Protein AF-A0A9D2EL54-F1 (afdb_monomer)

Structure (mmCIF, N/CA/C/O backbone):
data_AF-A0A9D2EL54-F1
#
_entry.id   AF-A0A9D2EL54-F1
#
loop_
_atom_site.group_PDB
_atom_site.id
_atom_site.type_symbol
_atom_site.label_atom_id
_atom_site.label_alt_id
_atom_site.label_comp_id
_atom_site.label_asym_id
_atom_site.label_entity_id
_atom_site.label_seq_id
_atom_site.pdbx_PDB_ins_code
_atom_site.Cartn_x
_atom_site.Cartn_y
_atom_site.Cartn_z
_atom_site.occupancy
_atom_site.B_iso_or_equiv
_atom_site.auth_seq_id
_atom_site.auth_comp_id
_atom_site.auth_asym_id
_atom_site.auth_atom_id
_atom_site.pdbx_PDB_model_num
ATOM 1 N N . GLY A 1 1 ? 12.363 -6.272 -5.958 1.00 68.25 1 GLY A N 1
ATOM 2 C CA . GLY A 1 1 ? 11.245 -7.165 -5.610 1.00 68.25 1 GLY A CA 1
ATOM 3 C C . GLY A 1 1 ? 10.027 -6.649 -6.332 1.00 68.25 1 GLY A C 1
ATOM 4 O O . GLY A 1 1 ? 10.140 -5.620 -6.991 1.00 68.25 1 GLY A O 1
ATOM 5 N N . ILE A 1 2 ? 8.888 -7.321 -6.215 1.00 78.25 2 ILE A N 1
ATOM 6 C CA . ILE A 1 2 ? 7.620 -6.767 -6.700 1.00 78.25 2 ILE A CA 1
ATOM 7 C C . ILE A 1 2 ? 7.028 -5.918 -5.571 1.00 78.25 2 ILE A C 1
ATOM 9 O O . ILE A 1 2 ? 6.955 -6.355 -4.421 1.00 78.25 2 ILE A O 1
ATOM 13 N N . GLY A 1 3 ? 6.659 -4.684 -5.889 1.00 80.50 3 GLY A N 1
ATOM 14 C CA . GLY A 1 3 ? 6.072 -3.730 -4.955 1.00 80.50 3 GLY A CA 1
ATOM 15 C C . GLY A 1 3 ? 5.104 -2.811 -5.680 1.00 80.50 3 GLY A C 1
ATOM 16 O O . GLY A 1 3 ? 5.046 -2.811 -6.910 1.00 80.50 3 GLY A O 1
ATOM 17 N N . THR A 1 4 ? 4.348 -2.035 -4.914 1.00 87.62 4 THR A N 1
ATOM 18 C CA . THR A 1 4 ? 3.373 -1.091 -5.461 1.00 87.62 4 THR A CA 1
ATOM 19 C C . THR A 1 4 ? 3.863 0.337 -5.246 1.00 87.62 4 THR A C 1
ATOM 21 O O . THR A 1 4 ? 4.322 0.696 -4.159 1.00 87.62 4 THR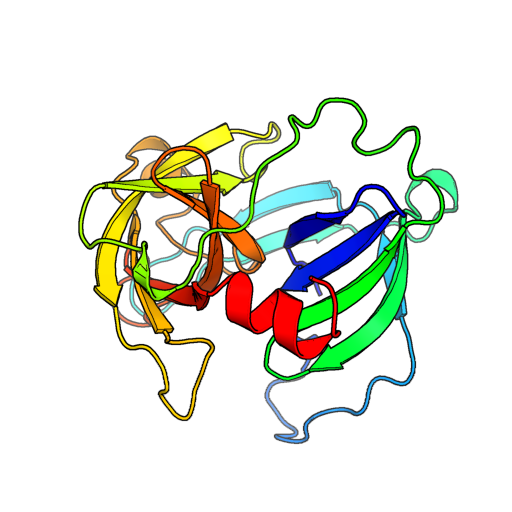 A O 1
ATOM 24 N N . VAL A 1 5 ? 3.766 1.159 -6.294 1.00 90.38 5 VAL A N 1
ATOM 25 C CA . VAL A 1 5 ? 3.948 2.611 -6.182 1.00 90.38 5 VAL A CA 1
ATOM 26 C C . VAL A 1 5 ? 2.737 3.181 -5.448 1.00 90.38 5 VAL A C 1
ATOM 28 O O . VAL A 1 5 ? 1.605 3.020 -5.902 1.00 90.38 5 VAL A O 1
ATOM 31 N N . THR A 1 6 ? 2.985 3.831 -4.314 1.00 93.06 6 THR A N 1
ATOM 32 C CA . THR A 1 6 ? 1.951 4.425 -3.465 1.00 93.06 6 THR A CA 1
ATOM 33 C C . THR A 1 6 ? 1.449 5.740 -4.059 1.00 93.06 6 THR A C 1
ATOM 35 O O . THR A 1 6 ? 0.250 5.966 -4.193 1.00 93.06 6 THR A O 1
ATOM 38 N N . TYR A 1 7 ? 2.361 6.644 -4.399 1.00 92.25 7 TYR A N 1
ATOM 39 C CA . TYR A 1 7 ? 2.005 7.934 -4.976 1.00 92.25 7 TYR A CA 1
ATOM 40 C C . TYR A 1 7 ? 3.107 8.445 -5.890 1.00 92.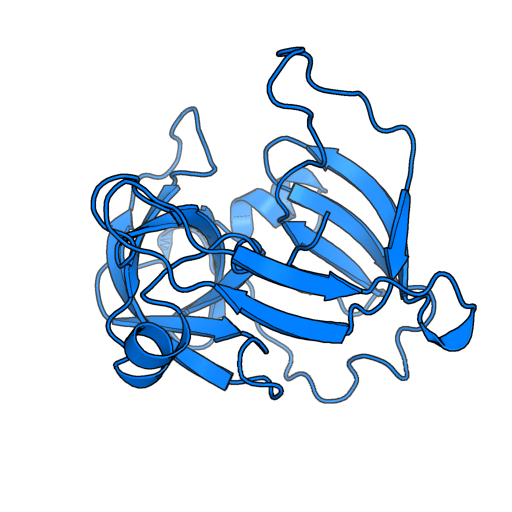25 7 TYR A C 1
ATOM 42 O O . TYR A 1 7 ? 4.260 8.019 -5.799 1.00 92.25 7 TYR A O 1
ATOM 50 N N . ILE A 1 8 ? 2.712 9.364 -6.764 1.00 89.81 8 ILE A N 1
ATOM 51 C CA . ILE A 1 8 ? 3.590 10.133 -7.636 1.00 89.81 8 ILE A CA 1
ATOM 52 C C . ILE A 1 8 ? 3.142 11.589 -7.519 1.00 89.81 8 ILE A C 1
ATOM 54 O O . ILE A 1 8 ? 1.942 11.868 -7.578 1.00 89.81 8 ILE A O 1
ATOM 58 N N . THR A 1 9 ? 4.085 12.494 -7.312 1.00 88.75 9 THR A N 1
ATOM 59 C CA . THR A 1 9 ? 3.874 13.943 -7.249 1.00 88.75 9 THR A CA 1
ATOM 60 C C . THR A 1 9 ? 3.938 14.559 -8.649 1.00 88.75 9 THR A C 1
ATOM 62 O O . THR A 1 9 ? 4.392 13.936 -9.610 1.00 88.75 9 THR A O 1
ATOM 65 N N . GLU A 1 10 ? 3.481 15.804 -8.793 1.00 84.56 10 GLU A N 1
ATOM 66 C CA . GLU A 1 10 ? 3.434 16.490 -10.095 1.00 84.56 10 GLU A CA 1
ATOM 67 C C . GLU A 1 10 ? 4.819 16.721 -10.721 1.00 84.56 10 GLU A C 1
ATOM 69 O O . GLU A 1 10 ? 4.935 16.799 -11.941 1.00 84.56 10 GLU A O 1
ATOM 74 N N . ASP A 1 11 ? 5.875 16.792 -9.907 1.00 85.38 11 ASP A N 1
ATOM 75 C CA . ASP A 1 11 ? 7.266 16.893 -10.363 1.00 85.38 11 ASP A CA 1
ATOM 76 C C . ASP A 1 11 ? 7.886 15.529 -10.731 1.00 85.38 11 ASP A C 1
ATOM 78 O O . ASP A 1 11 ? 9.035 15.465 -11.178 1.00 85.38 11 ASP A O 1
ATOM 82 N N . GLY A 1 12 ? 7.119 14.442 -10.586 1.00 86.69 12 GLY A N 1
ATOM 83 C CA . GLY A 1 12 ? 7.500 13.069 -10.900 1.00 86.69 12 GLY A CA 1
ATOM 84 C C . GLY A 1 12 ? 8.272 12.344 -9.805 1.00 86.69 12 GLY A C 1
ATOM 85 O O . GLY A 1 12 ? 8.747 11.231 -10.060 1.00 86.69 12 GLY A O 1
ATOM 86 N N . SER A 1 13 ? 8.400 12.926 -8.613 1.00 90.19 13 SER A N 1
ATOM 87 C CA . SER A 1 13 ? 8.865 12.185 -7.440 1.00 90.19 13 SER A CA 1
ATOM 88 C C . SER A 1 13 ? 7.839 11.108 -7.074 1.00 90.19 13 SER A C 1
ATOM 90 O O . SER A 1 13 ? 6.640 11.249 -7.312 1.00 90.19 13 SER A O 1
ATOM 92 N N . PHE A 1 14 ? 8.296 9.965 -6.576 1.00 91.25 14 PHE A N 1
ATOM 93 C CA . PHE A 1 14 ? 7.407 8.871 -6.198 1.00 91.25 14 PHE A CA 1
ATOM 94 C C . PHE A 1 14 ? 7.810 8.265 -4.867 1.00 91.25 14 PHE A C 1
ATOM 96 O O . PHE A 1 14 ? 8.991 8.241 -4.512 1.00 91.25 14 PHE A O 1
ATOM 103 N N . ALA A 1 15 ? 6.823 7.671 -4.202 1.00 92.06 15 ALA A N 1
ATOM 104 C CA . ALA A 1 15 ? 7.046 6.765 -3.092 1.00 92.06 15 ALA A CA 1
ATOM 105 C C . ALA A 1 15 ? 6.407 5.408 -3.369 1.00 92.06 15 ALA A C 1
ATOM 107 O O . ALA A 1 15 ? 5.316 5.305 -3.934 1.00 92.06 15 ALA A O 1
ATOM 108 N N . ALA A 1 16 ? 7.086 4.355 -2.945 1.00 90.50 16 ALA A N 1
ATOM 109 C CA . ALA A 1 16 ? 6.649 2.982 -3.087 1.00 90.50 16 ALA A CA 1
ATOM 110 C C . ALA A 1 16 ? 6.985 2.190 -1.828 1.00 90.50 16 ALA A C 1
ATOM 112 O O . ALA A 1 16 ? 7.921 2.506 -1.090 1.00 90.50 16 ALA A O 1
ATOM 113 N N . LEU A 1 17 ? 6.250 1.106 -1.621 1.00 86.94 17 LEU A N 1
ATOM 114 C CA . LEU A 1 17 ? 6.645 0.065 -0.685 1.00 86.94 17 LEU A CA 1
ATOM 115 C C . LEU A 1 17 ? 6.715 -1.253 -1.435 1.00 86.94 17 LEU A C 1
ATOM 117 O O . LEU A 1 17 ? 5.888 -1.578 -2.285 1.00 86.94 17 LEU A O 1
ATOM 121 N N . GLY A 1 18 ? 7.718 -2.035 -1.087 1.00 72.75 18 GLY A N 1
ATOM 122 C CA . GLY A 1 18 ? 7.877 -3.390 -1.565 1.00 72.75 18 GLY A CA 1
ATOM 123 C C . GLY A 1 18 ? 8.545 -4.205 -0.481 1.00 72.75 18 GLY A C 1
ATOM 124 O O . GLY A 1 18 ? 9.202 -3.661 0.408 1.00 72.75 18 GLY A O 1
ATOM 125 N N . HIS A 1 19 ? 8.391 -5.518 -0.563 1.00 65.12 19 HIS A N 1
ATOM 126 C CA . HIS A 1 19 ? 9.265 -6.381 0.210 1.00 65.12 19 HIS A CA 1
ATOM 127 C C . HIS A 1 19 ? 10.666 -6.305 -0.405 1.00 65.12 19 HIS A C 1
ATOM 129 O O . HIS A 1 19 ? 10.832 -6.371 -1.631 1.00 65.12 19 HIS A O 1
ATOM 135 N N . GLY A 1 20 ? 11.672 -6.115 0.450 1.00 55.12 20 GLY A N 1
ATOM 136 C CA . GLY A 1 20 ? 13.064 -6.203 0.030 1.00 55.12 20 GLY A CA 1
ATOM 137 C C . GLY A 1 20 ? 13.317 -7.558 -0.628 1.00 55.12 20 GLY A C 1
ATOM 138 O O . GLY A 1 20 ? 12.764 -8.571 -0.199 1.00 55.12 20 GLY A O 1
ATOM 139 N N . ILE A 1 21 ? 14.153 -7.587 -1.669 1.00 47.00 21 ILE A N 1
ATOM 140 C CA . ILE A 1 21 ? 14.765 -8.848 -2.106 1.00 47.00 21 ILE A CA 1
ATOM 141 C C . ILE A 1 21 ? 15.828 -9.151 -1.055 1.00 47.00 21 ILE A C 1
ATOM 143 O O . ILE A 1 21 ? 16.999 -8.835 -1.235 1.00 47.00 21 ILE A O 1
ATOM 147 N N . SER A 1 22 ? 15.393 -9.651 0.092 1.00 41.22 22 SER A N 1
ATOM 148 C CA . SER A 1 22 ? 16.282 -10.036 1.172 1.00 41.22 22 SER A CA 1
ATOM 149 C C . SER A 1 22 ? 15.994 -11.486 1.479 1.00 41.22 22 SER A C 1
ATOM 151 O O . SER A 1 22 ? 15.042 -11.825 2.179 1.00 41.22 22 SER A O 1
ATOM 153 N N . ASP A 1 23 ? 16.836 -12.301 0.854 1.00 38.31 23 ASP A N 1
ATOM 154 C CA . ASP A 1 23 ? 17.293 -13.601 1.311 1.00 38.31 23 ASP A CA 1
ATOM 155 C C . ASP A 1 23 ? 17.091 -13.754 2.825 1.00 38.31 23 ASP A C 1
ATOM 157 O O . ASP A 1 23 ? 17.603 -12.957 3.621 1.00 38.31 23 ASP A O 1
ATOM 161 N N . CYS A 1 24 ? 16.292 -14.742 3.217 1.00 32.41 24 CYS A N 1
ATOM 162 C CA . CYS A 1 24 ? 15.877 -14.991 4.594 1.00 32.41 24 CYS A CA 1
ATOM 163 C C . CYS A 1 24 ? 17.040 -15.328 5.555 1.00 32.41 24 CYS A C 1
ATOM 165 O O . CYS A 1 24 ? 16.782 -15.602 6.724 1.00 32.41 24 CYS A O 1
ATOM 167 N N . ASP A 1 25 ? 18.298 -15.253 5.112 1.00 36.16 25 ASP A N 1
ATOM 168 C CA . ASP A 1 25 ? 19.457 -15.766 5.840 1.00 36.16 25 ASP A CA 1
ATOM 169 C C . ASP A 1 25 ? 20.356 -14.705 6.499 1.00 36.16 25 ASP A C 1
ATOM 171 O O . ASP A 1 25 ? 21.096 -15.042 7.424 1.00 36.16 25 ASP A O 1
ATOM 175 N N . LEU A 1 26 ? 20.326 -13.427 6.089 1.00 36.81 26 LEU A N 1
ATOM 176 C CA . LEU A 1 26 ? 21.412 -12.504 6.479 1.00 36.81 26 LEU A CA 1
ATOM 177 C C . LEU A 1 26 ? 21.078 -11.457 7.545 1.00 36.81 26 LEU A C 1
ATOM 179 O O . LEU A 1 26 ? 22.003 -10.973 8.187 1.00 36.81 26 LEU A O 1
ATOM 183 N N . GLY A 1 27 ? 19.814 -11.099 7.794 1.00 37.53 27 GLY A N 1
ATOM 184 C CA . GLY A 1 27 ? 19.455 -10.161 8.879 1.00 37.53 27 GLY A CA 1
ATOM 185 C C . GLY A 1 27 ? 20.116 -8.769 8.811 1.00 37.53 27 GLY A C 1
ATOM 186 O O . GLY A 1 27 ? 20.024 -8.001 9.769 1.00 37.53 27 GLY A O 1
ATOM 187 N N . VAL A 1 28 ? 20.777 -8.433 7.698 1.00 41.22 28 VAL A N 1
ATOM 188 C CA . VAL A 1 28 ? 21.433 -7.144 7.458 1.00 41.22 28 VAL A CA 1
ATOM 189 C C . VAL A 1 28 ? 20.518 -6.287 6.590 1.00 41.22 28 VAL A C 1
ATOM 191 O O . VAL A 1 28 ? 20.087 -6.704 5.514 1.00 41.22 28 VAL A O 1
ATOM 194 N N . GLN A 1 29 ? 20.235 -5.070 7.055 1.00 47.03 29 GLN A N 1
ATOM 195 C CA . GLN A 1 29 ? 19.641 -4.019 6.237 1.00 47.03 29 GLN A CA 1
ATOM 196 C C . GLN A 1 29 ? 20.651 -3.681 5.134 1.00 47.03 29 GLN A C 1
ATOM 198 O O . GLN A 1 29 ? 21.691 -3.088 5.404 1.00 47.03 29 GLN A O 1
ATOM 203 N N . MET A 1 30 ? 20.406 -4.159 3.913 1.00 48.41 30 MET A N 1
ATOM 204 C CA . MET A 1 30 ? 21.290 -3.868 2.789 1.00 48.41 30 MET A CA 1
ATOM 205 C C . MET A 1 30 ? 21.165 -2.386 2.434 1.00 48.41 30 MET A C 1
ATOM 207 O O . MET A 1 30 ? 20.088 -1.935 2.040 1.00 48.41 30 MET A O 1
ATOM 211 N N . ASP A 1 31 ? 22.266 -1.645 2.557 1.00 51.91 31 ASP A N 1
ATOM 212 C CA . ASP A 1 31 ? 22.379 -0.287 2.028 1.00 51.91 31 ASP A CA 1
ATOM 213 C C . ASP A 1 31 ? 22.375 -0.363 0.497 1.00 51.91 31 ASP A C 1
ATOM 215 O O . ASP A 1 31 ? 23.389 -0.615 -0.156 1.00 51.91 31 ASP A O 1
ATOM 219 N N . ILE A 1 32 ? 21.189 -0.209 -0.090 1.00 58.28 32 ILE A N 1
ATOM 220 C CA . ILE A 1 32 ? 21.012 -0.152 -1.539 1.00 58.28 32 ILE A CA 1
ATOM 221 C C . ILE A 1 32 ? 21.440 1.246 -1.997 1.00 58.28 32 ILE A C 1
ATOM 223 O O . ILE A 1 32 ? 20.759 2.229 -1.719 1.00 58.28 32 ILE A O 1
ATOM 227 N N . SER A 1 33 ? 22.564 1.336 -2.712 1.00 60.22 33 SER A N 1
ATOM 228 C CA . SER A 1 33 ? 23.129 2.598 -3.223 1.00 60.22 33 SER A CA 1
ATOM 229 C C . SER A 1 33 ? 22.392 3.174 -4.440 1.00 60.22 33 SER A C 1
ATOM 231 O O . SER A 1 33 ? 22.716 4.270 -4.897 1.00 60.22 33 SER A O 1
ATOM 233 N N . GLY A 1 34 ? 21.411 2.444 -4.973 1.00 69.88 34 GL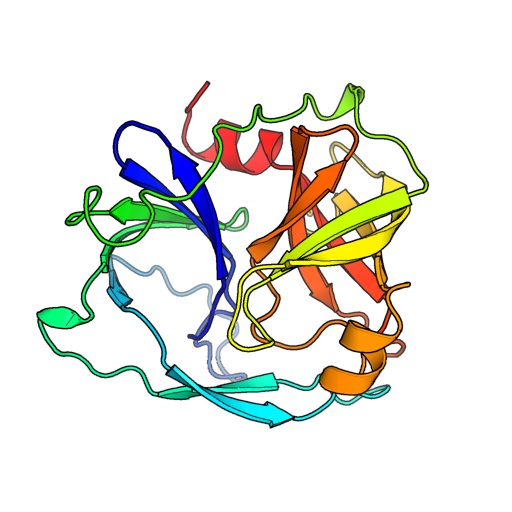Y A N 1
ATOM 234 C CA . GLY A 1 34 ? 20.576 2.857 -6.092 1.00 69.88 34 GLY A CA 1
ATOM 235 C C . GLY A 1 34 ? 19.768 1.693 -6.657 1.00 69.88 34 GLY A C 1
ATOM 236 O O . GLY A 1 34 ? 19.973 0.530 -6.312 1.00 69.88 34 GLY A O 1
ATOM 237 N N . GLY A 1 35 ? 18.835 2.004 -7.543 1.00 82.31 35 GLY A N 1
ATOM 238 C CA . GLY A 1 35 ? 18.035 1.006 -8.235 1.00 82.31 35 GLY A CA 1
ATOM 239 C C . GLY A 1 35 ? 17.164 1.653 -9.294 1.00 82.31 35 GLY A C 1
ATOM 240 O O . GLY A 1 35 ? 17.067 2.875 -9.370 1.00 82.31 35 GLY A O 1
ATOM 241 N N . SER A 1 36 ? 16.507 0.832 -10.097 1.00 87.25 36 SER A N 1
ATOM 242 C CA . SER A 1 36 ? 15.600 1.305 -11.136 1.00 87.25 36 SER A CA 1
ATOM 243 C C . SER A 1 36 ? 14.252 0.621 -10.986 1.00 87.25 36 SER A C 1
ATOM 245 O O . SER A 1 36 ? 14.168 -0.534 -10.563 1.00 87.25 36 SER A O 1
ATOM 247 N N . VAL A 1 37 ? 13.197 1.350 -11.324 1.00 87.69 37 VAL A N 1
ATOM 248 C CA . VAL A 1 37 ? 11.825 0.855 -11.313 1.00 87.69 37 VAL A CA 1
ATOM 249 C C . VAL A 1 37 ? 11.440 0.490 -12.735 1.00 87.69 37 VAL A C 1
ATOM 251 O O . VAL A 1 37 ? 11.648 1.270 -13.664 1.00 87.69 37 VAL A O 1
ATOM 254 N N . TYR A 1 38 ? 10.862 -0.696 -12.887 1.00 88.00 38 TYR A N 1
ATOM 255 C CA . TYR A 1 38 ? 10.350 -1.204 -14.150 1.00 88.00 38 TYR A CA 1
ATOM 256 C C . TYR A 1 38 ? 8.895 -1.626 -13.976 1.00 88.00 38 TYR A C 1
ATOM 258 O O . TYR A 1 38 ? 8.500 -2.114 -12.913 1.00 88.00 38 TYR A O 1
ATOM 266 N N . GLN A 1 39 ? 8.105 -1.470 -15.032 1.00 86.56 39 GLN A N 1
ATOM 267 C CA . GLN A 1 39 ? 6.772 -2.042 -15.097 1.00 86.56 39 GLN A CA 1
ATOM 268 C C . GLN A 1 39 ? 6.872 -3.570 -15.014 1.00 86.56 39 GLN A C 1
ATOM 270 O O . GLN A 1 39 ? 7.652 -4.201 -15.727 1.00 86.56 39 GLN A O 1
ATOM 275 N N . THR A 1 40 ? 6.079 -4.156 -14.122 1.00 83.50 40 THR A N 1
ATOM 276 C CA . THR A 1 40 ? 6.010 -5.606 -13.913 1.00 83.50 40 THR A CA 1
ATOM 277 C C . THR A 1 40 ? 4.736 -6.146 -14.544 1.00 83.50 40 THR A C 1
ATOM 279 O O . THR A 1 40 ? 3.672 -5.554 -14.362 1.00 83.50 40 THR A O 1
ATOM 282 N N . ASP A 1 41 ? 4.833 -7.289 -15.222 1.00 84.44 41 ASP A N 1
ATOM 283 C CA . ASP A 1 41 ? 3.655 -8.030 -15.671 1.00 84.44 41 ASP A CA 1
ATOM 284 C C . ASP A 1 41 ? 3.307 -9.103 -14.643 1.00 84.44 41 ASP A C 1
ATOM 286 O O . ASP A 1 41 ? 4.141 -9.937 -14.281 1.00 84.44 41 ASP A O 1
ATOM 290 N N . ILE A 1 42 ? 2.066 -9.078 -14.160 1.00 85.81 42 ILE A N 1
ATOM 291 C CA . ILE A 1 42 ? 1.557 -10.084 -13.228 1.00 85.81 42 ILE A CA 1
ATOM 292 C C . ILE A 1 42 ? 1.208 -11.336 -14.031 1.00 85.81 42 ILE A C 1
ATOM 294 O O . ILE A 1 42 ? 0.333 -11.303 -14.894 1.00 85.81 42 ILE A O 1
ATOM 298 N N . THR A 1 43 ? 1.879 -12.448 -13.739 1.00 86.19 43 THR A N 1
ATOM 299 C CA . THR A 1 43 ? 1.648 -13.730 -14.416 1.00 86.19 43 THR A CA 1
ATOM 300 C C . THR A 1 43 ? 0.657 -14.599 -13.655 1.00 86.19 43 THR A C 1
ATOM 302 O O . THR A 1 43 ? -0.161 -15.284 -14.266 1.00 86.19 43 THR A O 1
ATOM 305 N N . SER A 1 44 ? 0.706 -14.582 -12.321 1.00 88.94 44 SER A N 1
ATOM 306 C CA . SER A 1 44 ? -0.232 -15.324 -11.478 1.00 88.94 44 SER A CA 1
ATOM 307 C C . SER A 1 44 ? -0.284 -14.783 -10.050 1.00 88.94 44 SER A C 1
ATOM 309 O O . SER A 1 44 ? 0.556 -13.992 -9.623 1.00 88.94 44 SER A O 1
ATOM 311 N N . ILE A 1 45 ? -1.307 -15.208 -9.310 1.00 91.50 45 ILE A N 1
ATOM 312 C CA . ILE A 1 45 ? -1.513 -14.854 -7.907 1.00 91.50 45 ILE A CA 1
ATOM 313 C C . ILE A 1 45 ? -1.644 -16.143 -7.104 1.00 91.50 45 ILE A C 1
ATOM 315 O O . ILE A 1 45 ? -2.551 -16.945 -7.344 1.00 91.50 45 ILE A O 1
ATOM 319 N N . THR A 1 46 ? -0.780 -16.304 -6.109 1.00 92.88 46 THR A N 1
ATOM 320 C CA . THR A 1 46 ? -0.931 -17.322 -5.071 1.00 92.88 46 THR A CA 1
ATOM 321 C C . THR A 1 46 ? -1.743 -16.726 -3.932 1.00 92.88 46 THR A C 1
ATOM 323 O O . THR A 1 46 ? -1.353 -15.722 -3.334 1.00 92.88 46 THR A O 1
ATOM 326 N N . LYS A 1 47 ? -2.891 -17.332 -3.615 1.00 93.44 47 LYS A N 1
ATOM 327 C CA . LYS A 1 47 ? -3.770 -16.827 -2.552 1.00 93.44 47 LYS A CA 1
ATOM 328 C C . LYS A 1 47 ? -3.141 -17.006 -1.174 1.00 93.44 47 LYS A C 1
ATOM 330 O O . LYS A 1 47 ? -2.640 -18.082 -0.857 1.00 93.44 47 LYS A O 1
ATOM 335 N N . GLY A 1 48 ? -3.256 -15.977 -0.343 1.00 90.19 48 GLY A N 1
ATOM 336 C CA . GLY A 1 48 ? -2.893 -16.033 1.063 1.00 90.19 48 GLY A CA 1
ATOM 337 C C . GLY A 1 48 ? -3.899 -16.823 1.887 1.00 90.19 48 GLY A C 1
ATOM 338 O O . GLY A 1 48 ? -5.105 -16.810 1.636 1.00 90.19 48 GLY A O 1
ATOM 339 N N . LYS A 1 49 ? -3.387 -17.512 2.900 1.00 91.19 49 LYS A N 1
ATOM 340 C CA . LYS A 1 49 ? -4.167 -18.216 3.921 1.00 91.19 49 LYS A CA 1
ATOM 341 C C . LYS A 1 49 ? -3.456 -18.069 5.264 1.00 91.19 49 LYS A C 1
ATOM 343 O O . LYS A 1 49 ? -2.309 -17.634 5.332 1.00 91.19 49 LYS A O 1
ATOM 348 N N . ALA A 1 50 ? -4.133 -18.432 6.348 1.00 88.88 50 ALA A N 1
ATOM 349 C CA . ALA A 1 50 ? -3.507 -18.411 7.665 1.00 88.88 50 ALA A CA 1
ATOM 350 C C . ALA A 1 50 ? -2.193 -19.217 7.651 1.00 88.88 50 ALA A C 1
ATOM 352 O O . ALA A 1 50 ? -2.169 -20.364 7.198 1.00 88.88 50 ALA A O 1
ATOM 353 N N . LYS A 1 51 ? -1.131 -18.603 8.178 1.00 87.88 51 LYS A N 1
ATOM 354 C CA . LYS A 1 51 ? 0.254 -19.093 8.270 1.00 87.88 51 LYS A CA 1
ATOM 355 C C . LYS A 1 51 ? 1.029 -19.193 6.956 1.00 87.88 51 LYS A C 1
ATOM 357 O O . LYS A 1 51 ? 2.173 -19.631 6.984 1.00 87.88 51 LYS A O 1
ATOM 362 N N . ASP A 1 52 ? 0.437 -18.796 5.836 1.00 87.94 52 ASP A N 1
ATOM 363 C CA . ASP A 1 52 ? 1.058 -18.883 4.514 1.00 87.94 52 ASP A CA 1
ATOM 364 C C . ASP A 1 52 ? 0.704 -17.614 3.717 1.00 87.94 52 ASP A C 1
ATOM 366 O O . ASP A 1 52 ? -0.390 -1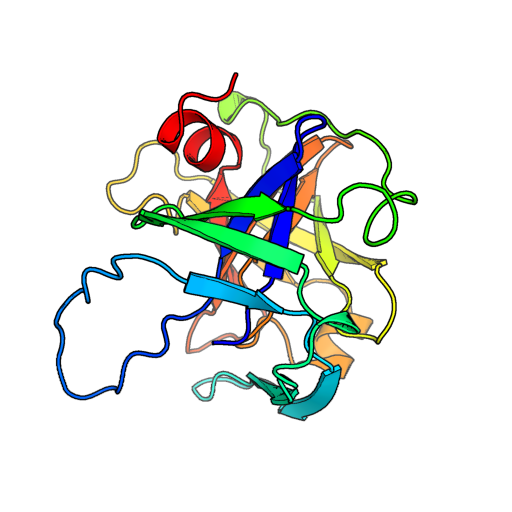7.520 3.136 1.00 87.94 52 ASP A O 1
ATOM 370 N N . PRO A 1 53 ? 1.567 -16.582 3.779 1.00 81.00 53 PRO A N 1
ATOM 371 C CA . PRO A 1 53 ? 1.331 -15.334 3.079 1.00 81.00 53 PRO A CA 1
ATOM 372 C C . PRO A 1 53 ? 1.432 -15.595 1.577 1.00 81.00 53 PRO A C 1
ATOM 374 O O . PRO A 1 53 ? 2.494 -15.933 1.064 1.00 81.00 53 PRO A O 1
ATOM 377 N N . GLY A 1 54 ? 0.316 -15.414 0.876 1.00 89.44 54 GLY A N 1
ATOM 378 C CA . GLY A 1 54 ? 0.278 -15.512 -0.579 1.00 89.44 54 GLY A CA 1
ATOM 379 C C . GLY A 1 54 ? 1.160 -14.454 -1.237 1.00 89.44 54 GLY A C 1
ATOM 380 O O . GLY A 1 54 ? 1.687 -13.554 -0.574 1.00 89.44 54 GLY A O 1
ATOM 381 N N . GLU A 1 55 ? 1.277 -14.520 -2.556 1.00 90.44 55 GLU A N 1
ATOM 382 C CA . GLU A 1 55 ? 2.192 -13.672 -3.312 1.00 90.44 55 GLU A CA 1
ATOM 383 C C . GLU A 1 55 ? 1.701 -13.381 -4.728 1.00 90.44 55 GLU A C 1
ATOM 385 O O . GLU A 1 55 ? 0.982 -14.168 -5.352 1.00 90.44 55 GLU A O 1
ATOM 390 N N . VAL A 1 56 ? 2.114 -12.222 -5.229 1.00 88.88 56 VAL A N 1
ATOM 391 C CA . VAL A 1 56 ? 2.049 -11.873 -6.643 1.00 88.88 56 VAL A CA 1
ATOM 392 C C . VAL A 1 56 ? 3.278 -12.441 -7.333 1.00 88.88 56 VAL A C 1
ATOM 394 O O . VAL A 1 56 ? 4.405 -12.099 -6.981 1.00 88.88 56 VAL A O 1
ATOM 397 N N . ILE A 1 57 ? 3.052 -13.264 -8.351 1.00 87.12 57 ILE A N 1
ATOM 398 C CA . ILE A 1 57 ? 4.101 -13.785 -9.218 1.00 87.12 57 ILE A CA 1
ATOM 399 C C . ILE A 1 57 ? 4.057 -12.975 -10.508 1.00 87.12 57 ILE A C 1
ATOM 401 O O . ILE A 1 57 ? 3.006 -12.818 -11.134 1.00 87.12 57 ILE A O 1
ATOM 405 N N . GLY A 1 58 ? 5.205 -12.444 -10.903 1.00 85.25 58 GLY A N 1
ATOM 406 C CA . GLY A 1 58 ? 5.321 -11.611 -12.087 1.00 85.25 58 GLY A CA 1
ATOM 407 C C . GLY A 1 58 ? 6.720 -11.638 -12.672 1.00 85.25 58 GLY A C 1
ATOM 408 O O . GLY A 1 58 ? 7.661 -12.138 -12.053 1.00 85.25 58 GLY A O 1
ATOM 409 N N . THR A 1 59 ? 6.842 -11.101 -13.878 1.00 83.62 59 THR A N 1
ATOM 410 C CA . THR A 1 59 ? 8.115 -10.964 -14.587 1.00 83.62 59 THR A CA 1
ATOM 411 C C . THR A 1 59 ? 8.482 -9.496 -14.731 1.00 83.62 59 THR A C 1
ATOM 413 O O . THR A 1 59 ? 7.635 -8.639 -14.994 1.00 83.62 59 THR A O 1
ATOM 416 N N . ILE A 1 60 ? 9.770 -9.214 -14.546 1.00 83.19 60 ILE A N 1
ATOM 417 C CA . ILE A 1 60 ? 10.358 -7.897 -14.757 1.00 83.19 60 ILE A CA 1
ATOM 418 C C . ILE A 1 60 ? 11.244 -8.014 -15.991 1.00 83.19 60 ILE A C 1
ATOM 420 O O . ILE A 1 60 ? 12.305 -8.635 -15.926 1.00 83.19 60 ILE A O 1
ATOM 424 N N . ASP A 1 61 ? 10.808 -7.435 -17.108 1.00 83.56 61 ASP A N 1
ATOM 425 C CA . ASP A 1 61 ? 11.638 -7.392 -18.310 1.00 83.56 61 ASP A CA 1
ATOM 426 C C . ASP A 1 61 ? 12.460 -6.105 -18.302 1.00 83.56 61 ASP A C 1
ATOM 428 O O . ASP A 1 61 ? 11.916 -4.999 -18.335 1.00 83.56 61 ASP A O 1
ATOM 432 N N . TYR A 1 62 ? 13.782 -6.256 -18.264 1.00 85.12 62 TYR A N 1
ATOM 433 C CA .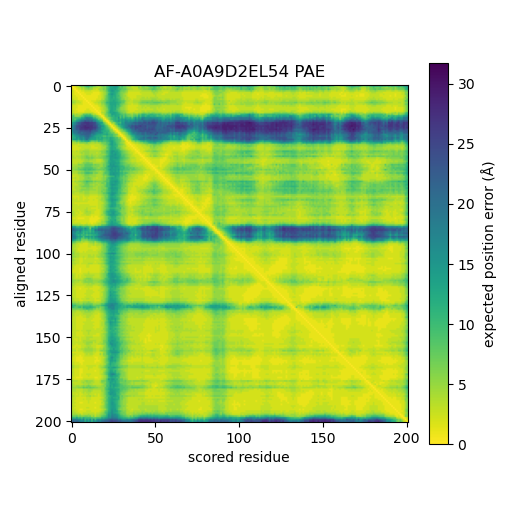 TYR A 1 62 ? 14.743 -5.152 -18.248 1.00 85.12 62 TYR A CA 1
ATOM 434 C C . TYR A 1 62 ? 14.944 -4.572 -19.652 1.00 85.12 62 TYR A C 1
ATOM 436 O O . TYR A 1 62 ? 16.032 -4.639 -20.225 1.00 85.12 62 TYR A O 1
ATOM 444 N N . VAL A 1 63 ? 13.864 -4.040 -20.221 1.00 85.88 63 V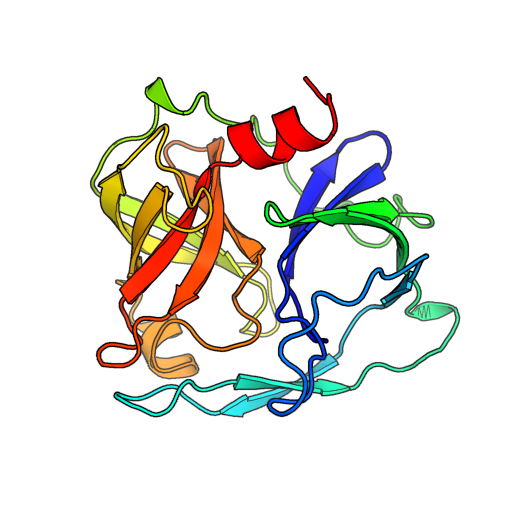AL A N 1
ATOM 445 C CA . VAL A 1 63 ? 13.843 -3.402 -21.541 1.00 85.88 63 VAL A CA 1
ATOM 446 C C . VAL A 1 63 ? 13.534 -1.906 -21.405 1.00 85.88 63 VAL A C 1
ATOM 448 O O . VAL A 1 63 ? 12.790 -1.529 -20.491 1.00 85.88 63 VAL A O 1
ATOM 451 N N . PRO A 1 64 ? 14.087 -1.036 -22.274 1.00 84.94 64 PRO A N 1
ATOM 452 C CA . PRO A 1 64 ? 13.899 0.415 -22.178 1.00 84.94 64 PRO A CA 1
ATOM 453 C C . PRO A 1 64 ? 12.432 0.857 -22.148 1.00 84.94 64 PRO A C 1
ATOM 455 O O . PRO A 1 64 ? 12.096 1.831 -21.486 1.00 84.94 64 PRO A O 1
ATOM 458 N N . GLU A 1 65 ? 11.544 0.124 -22.818 1.00 84.75 65 GLU A N 1
ATOM 459 C CA . GLU A 1 65 ? 10.117 0.437 -22.914 1.00 84.75 65 GLU A CA 1
ATOM 460 C C . GLU A 1 65 ? 9.369 0.228 -21.592 1.00 84.75 65 GLU A C 1
ATOM 462 O O . GLU A 1 65 ? 8.332 0.848 -21.369 1.00 84.75 65 GLU A O 1
ATOM 467 N N . LYS A 1 66 ? 9.883 -0.638 -20.708 1.00 85.88 66 LYS A N 1
ATOM 468 C CA . LYS A 1 66 ? 9.299 -0.904 -19.384 1.00 85.88 66 LYS A CA 1
ATOM 469 C C . LYS A 1 66 ? 9.970 -0.123 -18.265 1.00 85.88 66 LYS A C 1
ATOM 471 O O . LYS A 1 66 ? 9.542 -0.224 -17.117 1.00 85.88 66 LYS A O 1
ATOM 476 N N . TYR A 1 67 ? 11.022 0.627 -18.563 1.00 88.00 67 TYR A N 1
ATOM 477 C CA . TYR A 1 67 ? 11.724 1.425 -17.574 1.00 88.00 67 TYR A CA 1
ATOM 478 C C . TYR A 1 67 ? 10.889 2.651 -17.167 1.00 88.00 67 TYR A C 1
ATOM 480 O O . TYR A 1 67 ? 10.409 3.409 -18.012 1.00 88.00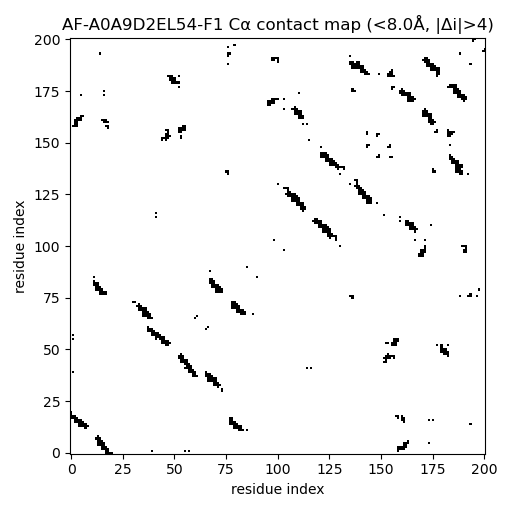 67 TYR A O 1
ATOM 488 N N . LEU A 1 68 ? 10.714 2.837 -15.857 1.00 87.69 68 LEU A N 1
ATOM 489 C CA . LEU A 1 68 ? 9.862 3.884 -15.286 1.00 87.69 68 LEU A CA 1
ATOM 490 C C . LEU A 1 68 ? 10.667 5.005 -14.621 1.00 87.69 68 LEU A C 1
ATOM 492 O O . LEU A 1 68 ? 10.270 6.169 -14.691 1.00 87.69 68 LEU A O 1
ATOM 496 N N . GLY A 1 69 ? 11.799 4.680 -13.996 1.00 90.00 69 GLY A N 1
ATOM 497 C CA . GLY A 1 69 ? 12.627 5.674 -13.320 1.00 90.00 69 GLY A CA 1
ATOM 498 C C . GLY A 1 69 ? 13.649 5.081 -12.360 1.00 90.00 69 GLY A C 1
ATOM 499 O O . GLY A 1 69 ? 13.923 3.879 -12.370 1.00 90.00 69 GLY A O 1
ATOM 500 N N . ASN A 1 70 ? 14.191 5.941 -11.499 1.00 90.19 70 ASN A N 1
ATOM 501 C CA . ASN A 1 70 ? 15.290 5.609 -10.596 1.00 90.19 70 ASN A CA 1
ATOM 502 C C . ASN A 1 70 ? 14.887 5.733 -9.129 1.00 90.19 70 ASN A C 1
ATOM 504 O O . ASN A 1 70 ? 14.281 6.720 -8.717 1.00 90.19 70 ASN A O 1
ATOM 508 N N . ILE A 1 71 ? 15.306 4.752 -8.337 1.00 89.06 71 ILE A N 1
ATOM 509 C CA . ILE A 1 71 ? 15.270 4.759 -6.877 1.00 89.06 71 ILE A CA 1
ATOM 510 C C . ILE A 1 71 ? 16.455 5.584 -6.374 1.00 89.06 71 ILE A C 1
ATOM 512 O O . ILE A 1 71 ? 17.594 5.353 -6.783 1.00 89.06 71 ILE A O 1
ATOM 516 N N . ARG A 1 72 ? 16.186 6.524 -5.467 1.00 87.00 72 ARG A N 1
ATOM 517 C CA . ARG A 1 72 ? 17.194 7.402 -4.857 1.00 87.00 72 ARG A CA 1
ATOM 518 C C . ARG A 1 72 ? 17.380 7.145 -3.369 1.00 87.00 72 ARG A C 1
ATOM 520 O O . ARG A 1 72 ? 18.495 7.262 -2.876 1.00 87.00 72 ARG A O 1
ATOM 527 N N . ILE A 1 73 ? 16.298 6.827 -2.665 1.00 84.88 73 ILE A N 1
ATOM 528 C CA . ILE A 1 73 ? 16.283 6.698 -1.208 1.00 84.88 73 ILE A CA 1
ATOM 529 C C . ILE A 1 73 ? 15.554 5.406 -0.844 1.00 84.88 73 ILE A C 1
ATOM 531 O O . ILE A 1 73 ? 14.509 5.092 -1.412 1.00 84.88 73 ILE A O 1
ATOM 535 N N . ASN A 1 74 ? 16.104 4.660 0.109 1.00 84.62 74 ASN A N 1
ATOM 536 C CA . ASN A 1 74 ? 15.475 3.483 0.691 1.00 84.62 74 ASN A CA 1
ATOM 537 C C . ASN A 1 74 ? 15.521 3.612 2.215 1.00 84.62 74 ASN A C 1
ATOM 539 O O . ASN A 1 74 ? 16.600 3.590 2.807 1.00 84.62 74 ASN A O 1
ATOM 543 N N . THR A 1 75 ? 14.361 3.779 2.839 1.00 83.75 75 THR A N 1
ATOM 544 C CA . THR A 1 75 ? 14.224 3.941 4.288 1.00 83.75 75 THR A CA 1
ATOM 545 C C . THR A 1 75 ? 13.248 2.914 4.852 1.00 83.75 75 THR A C 1
ATOM 547 O O . THR A 1 75 ? 12.568 2.188 4.126 1.00 83.75 75 THR A O 1
ATOM 550 N N . ALA A 1 76 ? 13.129 2.871 6.179 1.00 81.12 76 ALA A N 1
ATOM 551 C CA . ALA A 1 76 ? 12.093 2.073 6.830 1.00 81.12 76 ALA A CA 1
ATOM 552 C C . ALA A 1 76 ? 10.667 2.560 6.493 1.00 81.12 76 ALA A C 1
ATOM 554 O O . ALA A 1 76 ? 9.711 1.802 6.632 1.00 81.12 76 ALA A O 1
ATOM 555 N N . CYS A 1 77 ? 10.498 3.802 6.040 1.00 85.25 77 CYS A N 1
ATOM 556 C CA . CYS A 1 77 ? 9.199 4.375 5.687 1.00 85.25 77 CYS A CA 1
ATOM 557 C C . CYS A 1 77 ? 8.824 4.138 4.216 1.00 85.25 77 CYS A C 1
ATOM 559 O O . CYS A 1 77 ? 7.655 4.285 3.861 1.00 85.25 77 CYS A O 1
ATOM 561 N N . GLY A 1 78 ? 9.776 3.739 3.368 1.00 87.56 78 GLY A N 1
ATOM 562 C CA . GLY A 1 78 ? 9.520 3.446 1.963 1.00 87.56 78 GLY A CA 1
ATOM 563 C C . GLY A 1 78 ? 10.738 3.589 1.062 1.00 87.56 78 GLY A C 1
ATOM 564 O O . GLY A 1 78 ? 11.846 3.903 1.494 1.00 87.56 78 GLY A O 1
ATOM 565 N N . ILE A 1 79 ? 10.499 3.346 -0.222 1.00 88.81 79 ILE A N 1
ATOM 566 C CA . ILE A 1 79 ? 11.446 3.580 -1.305 1.00 88.81 79 ILE A CA 1
ATOM 567 C C . ILE A 1 79 ? 10.980 4.814 -2.067 1.00 88.81 79 ILE A C 1
ATOM 569 O O . ILE A 1 79 ? 9.819 4.885 -2.468 1.00 88.81 79 ILE A O 1
ATOM 573 N N . PHE A 1 80 ? 11.894 5.749 -2.302 1.00 89.94 80 PHE A N 1
ATOM 574 C CA . PHE A 1 80 ? 11.607 7.020 -2.954 1.00 89.94 80 PHE A CA 1
ATOM 575 C C . PHE A 1 80 ? 12.536 7.246 -4.138 1.00 89.94 80 PHE A C 1
ATOM 577 O O . PHE A 1 80 ? 13.699 6.819 -4.145 1.00 89.94 80 PHE A O 1
ATOM 584 N N . GLY A 1 81 ? 12.031 7.926 -5.156 1.00 90.75 81 GLY A N 1
ATOM 585 C CA . GLY A 1 81 ? 12.760 8.122 -6.397 1.00 90.75 81 GLY A CA 1
ATOM 586 C C . GLY A 1 81 ? 12.071 9.092 -7.340 1.00 90.75 81 GLY A C 1
ATOM 587 O O . GLY A 1 81 ? 11.160 9.807 -6.942 1.00 90.75 81 GLY A O 1
ATOM 588 N N . VAL A 1 82 ? 12.521 9.113 -8.593 1.00 90.56 82 VAL A N 1
ATOM 589 C CA . VAL A 1 82 ? 11.968 9.988 -9.636 1.00 90.56 82 VAL A CA 1
ATOM 590 C C . VAL A 1 82 ? 11.643 9.174 -10.880 1.00 90.56 82 VAL A C 1
ATOM 592 O O . VAL A 1 82 ? 12.464 8.374 -11.339 1.00 90.56 82 VAL A O 1
ATOM 595 N N . MET A 1 83 ? 10.446 9.394 -11.418 1.00 88.56 83 MET A N 1
ATOM 596 C CA . MET A 1 83 ? 9.993 8.846 -12.693 1.00 88.56 83 MET A CA 1
ATOM 597 C C . MET A 1 83 ? 10.612 9.639 -13.851 1.00 88.56 83 MET A C 1
ATOM 599 O O . MET A 1 83 ? 10.496 10.864 -13.893 1.00 88.56 83 MET A O 1
ATOM 603 N N . GLU A 1 84 ? 11.240 8.957 -14.812 1.00 82.19 84 GLU A N 1
ATOM 604 C CA . GLU A 1 84 ? 11.839 9.613 -15.991 1.00 82.19 84 GLU A CA 1
ATOM 605 C C . GLU A 1 84 ? 10.834 9.793 -17.143 1.00 82.19 84 GLU A C 1
ATOM 607 O O . GLU A 1 84 ? 10.964 10.735 -17.919 1.00 82.19 84 GLU A O 1
ATOM 612 N N . ASN A 1 85 ? 9.775 8.973 -17.206 1.00 67.06 85 ASN A N 1
ATOM 613 C CA . ASN A 1 85 ? 8.735 9.030 -18.247 1.00 67.06 85 ASN A CA 1
ATOM 614 C C . ASN A 1 85 ? 7.357 9.446 -17.690 1.00 67.06 85 ASN A C 1
ATOM 616 O O . ASN A 1 85 ? 6.348 8.762 -17.867 1.00 67.06 85 ASN A O 1
ATOM 620 N N . GLN A 1 86 ? 7.312 10.605 -17.025 1.00 58.88 86 GLN A N 1
ATOM 621 C CA . GLN A 1 86 ? 6.130 11.151 -16.330 1.00 58.88 86 GLN A CA 1
ATOM 622 C C . GLN A 1 86 ? 4.859 11.211 -17.203 1.00 58.88 86 GLN A C 1
ATOM 624 O O . GLN A 1 86 ? 3.748 11.007 -16.718 1.00 58.88 86 GLN A O 1
ATOM 629 N N . GLN A 1 87 ? 5.014 11.483 -18.504 1.00 51.22 87 GLN A N 1
ATOM 630 C CA . GLN A 1 87 ? 3.907 11.828 -19.399 1.00 51.22 87 GLN A CA 1
ATOM 631 C C . GLN A 1 87 ? 3.228 10.650 -20.109 1.00 51.22 87 GLN A C 1
ATOM 633 O O . GLN A 1 87 ? 2.281 10.883 -20.841 1.00 51.22 87 GLN A O 1
ATOM 638 N N . GLN A 1 88 ? 3.648 9.397 -19.953 1.00 52.44 88 GLN A N 1
ATOM 639 C CA . GLN A 1 88 ? 2.935 8.281 -20.612 1.00 52.44 88 GLN A CA 1
ATOM 640 C C . GLN A 1 88 ? 2.396 7.254 -19.626 1.00 52.44 88 GLN A C 1
ATOM 642 O O . GLN A 1 88 ? 1.337 6.681 -19.866 1.00 52.44 88 GLN A O 1
ATOM 647 N N . THR A 1 89 ? 3.062 7.062 -18.490 1.00 53.56 89 THR A N 1
ATOM 648 C CA . THR A 1 89 ? 2.768 5.916 -17.627 1.00 53.56 89 THR A CA 1
ATOM 649 C C . THR A 1 89 ? 1.576 6.144 -16.686 1.00 53.56 89 THR A C 1
ATOM 651 O O . THR A 1 89 ? 0.891 5.184 -16.345 1.00 53.56 89 THR A O 1
ATOM 654 N N . PHE A 1 90 ? 1.270 7.390 -16.287 1.00 61.69 90 PHE A N 1
ATOM 655 C CA . PHE A 1 90 ? 0.284 7.653 -15.218 1.00 61.69 90 PHE A CA 1
ATOM 656 C C . PHE A 1 90 ? -0.665 8.850 -15.452 1.00 61.69 90 PHE A C 1
ATOM 658 O O . PHE A 1 90 ? -1.325 9.298 -14.516 1.00 61.69 90 PHE A O 1
ATOM 665 N N . GLN A 1 91 ? -0.808 9.340 -16.693 1.00 51.75 91 GLN A N 1
ATOM 666 C CA . GLN A 1 91 ? -1.613 10.538 -17.029 1.00 51.75 91 GLN A CA 1
ATOM 667 C C . GLN A 1 91 ? -3.109 10.469 -16.669 1.00 51.75 91 GLN A C 1
ATOM 669 O O . GLN A 1 91 ? -3.779 11.497 -16.643 1.00 51.75 91 GLN A O 1
ATOM 674 N N . ASN A 1 92 ? -3.641 9.283 -16.374 1.00 57.16 92 ASN A N 1
ATOM 675 C CA . ASN A 1 92 ? -5.062 9.091 -16.071 1.00 57.16 92 ASN A CA 1
ATOM 676 C C . ASN A 1 92 ? -5.382 9.156 -14.563 1.00 57.16 92 ASN A C 1
ATOM 678 O O . ASN A 1 92 ? -6.487 8.801 -14.153 1.00 57.16 92 ASN A O 1
ATOM 682 N N . GLY A 1 93 ? -4.423 9.561 -13.724 1.00 66.75 93 GLY A N 1
ATOM 683 C CA . GLY A 1 93 ? -4.628 9.740 -12.288 1.00 66.75 93 GLY A CA 1
ATOM 684 C C . GLY A 1 93 ? -5.330 11.058 -11.950 1.00 66.75 93 GLY A C 1
ATOM 685 O O . GLY A 1 93 ? -5.025 12.103 -12.516 1.00 66.75 93 GLY A O 1
ATOM 686 N N . HIS A 1 94 ? -6.253 11.028 -10.989 1.00 78.56 94 HIS A N 1
ATOM 687 C CA . HIS A 1 94 ? -6.796 12.245 -10.384 1.00 78.56 94 HIS A CA 1
ATOM 688 C C . HIS A 1 94 ? -5.878 12.719 -9.255 1.00 78.56 94 HIS A C 1
ATOM 690 O O . HIS A 1 94 ? -5.513 11.913 -8.396 1.00 78.56 94 HIS A O 1
ATOM 696 N N . LEU A 1 95 ? -5.551 14.016 -9.237 1.00 87.88 95 LEU A N 1
ATOM 697 C CA . LEU A 1 95 ? -4.797 14.625 -8.142 1.00 87.88 95 LEU A CA 1
ATOM 698 C C . LEU A 1 95 ? -5.547 14.418 -6.819 1.00 87.88 95 LEU A C 1
ATOM 700 O O . LEU A 1 95 ? -6.760 14.625 -6.740 1.00 87.88 95 LEU A O 1
ATOM 704 N N . MET A 1 96 ? -4.818 13.984 -5.795 1.00 92.00 96 MET A N 1
ATOM 705 C CA . MET A 1 96 ? -5.367 13.637 -4.491 1.00 92.00 96 MET A CA 1
ATOM 706 C C . MET A 1 96 ? -4.492 14.231 -3.397 1.00 92.00 96 MET A C 1
ATOM 708 O O . MET A 1 96 ? -3.280 14.037 -3.395 1.00 92.00 96 MET A O 1
ATOM 712 N N . GLU A 1 97 ? -5.117 14.928 -2.453 1.00 94.62 97 GLU A N 1
ATOM 713 C CA . GLU A 1 97 ? -4.408 15.468 -1.297 1.00 94.62 97 GLU A CA 1
ATOM 714 C C . GLU A 1 97 ? -3.966 14.351 -0.349 1.00 94.62 97 GLU A C 1
ATOM 716 O O . GLU A 1 97 ? -4.694 13.378 -0.117 1.00 94.62 97 GLU A O 1
ATOM 721 N N . VAL A 1 98 ? -2.801 14.545 0.263 1.00 95.44 98 VAL A N 1
ATOM 722 C CA . VAL A 1 98 ? -2.372 13.775 1.429 1.00 95.44 98 VAL A CA 1
ATOM 723 C C . VAL A 1 98 ? -3.135 14.286 2.648 1.00 95.44 98 VAL A C 1
ATOM 725 O O . VAL A 1 98 ? -3.289 15.489 2.852 1.00 95.44 98 VAL A O 1
ATOM 728 N N . ALA A 1 99 ? -3.679 13.370 3.440 1.00 95.94 99 ALA A N 1
ATOM 729 C CA . ALA A 1 99 ? -4.395 13.718 4.656 1.00 95.94 99 ALA A CA 1
ATOM 730 C C . ALA A 1 99 ? -3.432 13.916 5.831 1.00 95.94 99 ALA A C 1
ATOM 732 O O . ALA A 1 99 ? -2.536 13.094 6.030 1.00 95.94 99 ALA A O 1
ATOM 733 N N . ASP A 1 100 ? -3.709 14.911 6.678 1.00 94.50 100 ASP A N 1
ATOM 734 C CA . ASP A 1 100 ? -3.050 15.021 7.982 1.00 94.50 100 ASP A CA 1
ATOM 735 C C . ASP A 1 100 ? -3.337 13.764 8.812 1.00 94.50 100 ASP A C 1
ATOM 737 O O . ASP A 1 100 ? -4.494 13.313 8.869 1.00 94.50 100 ASP A O 1
ATOM 741 N N . ALA A 1 101 ? -2.354 13.233 9.544 1.00 92.94 101 ALA A N 1
ATOM 742 C CA . ALA A 1 101 ? -2.568 12.007 10.320 1.00 92.94 101 ALA A CA 1
ATOM 743 C C . ALA A 1 101 ? -3.672 12.159 11.384 1.00 92.94 101 ALA A C 1
ATOM 745 O O . ALA A 1 101 ? -4.392 11.206 11.693 1.00 92.94 101 ALA A O 1
ATOM 746 N N . SER A 1 102 ? -3.868 13.375 11.906 1.00 93.56 102 SER A N 1
ATOM 747 C CA . SER A 1 102 ? -4.937 13.703 12.864 1.00 93.56 102 SER A CA 1
ATOM 748 C C . SER A 1 102 ? -6.360 13.609 12.276 1.00 93.56 102 SER A C 1
ATOM 750 O O . SER A 1 102 ? -7.345 13.445 13.012 1.00 93.56 102 SER A O 1
ATOM 752 N N . SER A 1 103 ? -6.483 13.687 10.948 1.00 95.12 103 SER A N 1
ATOM 753 C CA . SER A 1 103 ? -7.760 13.637 10.234 1.00 95.12 103 SER A CA 1
ATOM 754 C C . SER A 1 103 ? -8.253 12.208 9.977 1.00 95.12 103 SER A C 1
ATOM 756 O O . SER A 1 103 ? -9.457 12.010 9.795 1.00 95.12 103 SER A O 1
ATOM 758 N N . ILE A 1 104 ? -7.361 11.212 10.046 1.00 97.06 104 ILE A N 1
ATOM 759 C CA . ILE A 1 104 ? -7.667 9.794 9.818 1.00 97.06 104 ILE A CA 1
ATOM 760 C C . ILE A 1 104 ? -8.644 9.288 10.890 1.00 97.06 104 ILE A C 1
ATOM 762 O O . ILE A 1 104 ? -8.497 9.582 12.081 1.00 97.06 104 ILE A O 1
ATOM 766 N N . LYS A 1 105 ? -9.657 8.514 10.479 1.00 98.00 105 LYS A N 1
ATOM 767 C CA . LYS A 1 105 ? -10.676 7.934 11.371 1.00 98.00 105 LYS A CA 1
ATOM 768 C C . LYS A 1 105 ? -10.754 6.420 11.226 1.00 98.00 105 LYS A C 1
ATOM 770 O O . LYS A 1 105 ? -10.535 5.873 10.149 1.00 98.00 105 LYS A O 1
ATOM 775 N N . THR A 1 106 ? -11.109 5.733 12.309 1.00 98.38 106 THR A N 1
ATOM 776 C CA . THR A 1 106 ? -11.486 4.317 12.233 1.00 98.38 106 THR A CA 1
ATOM 777 C C . THR A 1 106 ? -12.768 4.151 11.413 1.00 98.38 106 THR A C 1
ATOM 779 O O . THR A 1 106 ? -13.584 5.071 11.328 1.00 98.38 106 THR A O 1
ATOM 782 N N . GLY A 1 107 ? -12.959 2.973 10.821 1.00 98.38 107 GLY A N 1
ATOM 783 C CA . GLY A 1 107 ? -14.112 2.659 9.974 1.00 98.38 107 GLY A CA 1
ATOM 784 C C . GLY A 1 107 ? -13.763 2.551 8.490 1.00 98.38 107 GLY A C 1
ATOM 785 O O . GLY A 1 107 ? -12.643 2.193 8.129 1.00 98.38 107 GLY A O 1
ATOM 786 N N . LYS A 1 108 ? -14.745 2.807 7.618 1.00 98.50 108 LYS A N 1
ATOM 787 C CA . LYS A 1 108 ? -14.637 2.535 6.178 1.00 98.50 108 LYS A CA 1
ATOM 788 C C . LYS A 1 108 ? -13.514 3.345 5.520 1.00 98.50 108 LYS A C 1
ATOM 790 O O . LYS A 1 108 ? -13.408 4.557 5.713 1.00 98.50 108 LYS A O 1
ATOM 795 N N . ALA A 1 109 ? -12.728 2.664 4.698 1.00 98.62 109 ALA A N 1
ATOM 796 C CA . ALA A 1 109 ? -11.737 3.237 3.798 1.00 98.62 109 ALA A CA 1
ATOM 797 C C . ALA A 1 109 ? -11.605 2.333 2.560 1.00 98.62 109 ALA A C 1
ATOM 799 O O . ALA A 1 109 ? -12.359 1.366 2.401 1.00 98.62 109 ALA A O 1
ATOM 800 N N . PHE A 1 110 ? -10.661 2.650 1.683 1.00 98.50 110 PHE A N 1
ATOM 801 C CA . PHE A 1 110 ? -10.379 1.876 0.481 1.00 98.50 110 PHE A CA 1
ATOM 802 C C . PHE A 1 110 ? -8.886 1.624 0.341 1.00 98.50 110 PHE A C 1
ATOM 804 O O . PHE A 1 110 ? -8.085 2.444 0.785 1.00 98.50 110 PHE A O 1
ATOM 811 N N . ILE A 1 111 ? -8.520 0.522 -0.308 1.00 97.50 111 ILE A N 1
ATOM 812 C CA . ILE A 1 111 ? -7.200 0.394 -0.922 1.00 97.50 111 ILE A CA 1
ATOM 813 C C . ILE A 1 111 ? -7.329 0.448 -2.433 1.00 97.50 111 ILE A C 1
ATOM 815 O O . ILE A 1 111 ? -8.229 -0.177 -2.989 1.00 97.50 111 ILE A O 1
ATOM 819 N N . ARG A 1 112 ? -6.424 1.160 -3.096 1.00 95.62 112 ARG A N 1
ATOM 820 C CA . ARG A 1 112 ? -6.321 1.155 -4.555 1.00 95.62 112 ARG A CA 1
ATOM 821 C C . ARG A 1 112 ? -5.298 0.117 -4.989 1.00 95.62 112 ARG A C 1
ATOM 823 O O . ARG A 1 112 ? -4.186 0.102 -4.474 1.00 95.62 112 ARG A O 1
ATOM 830 N N . SER A 1 113 ? -5.652 -0.763 -5.918 1.00 92.19 113 SER A N 1
ATOM 831 C CA . SER A 1 113 ? -4.702 -1.751 -6.435 1.00 92.19 113 SER A CA 1
ATOM 832 C C . SER A 1 113 ? -5.043 -2.189 -7.855 1.00 92.19 113 SER A C 1
ATOM 834 O O . SER A 1 113 ? -6.213 -2.342 -8.204 1.00 92.19 113 SER A O 1
ATOM 836 N N . SER A 1 114 ? -4.001 -2.452 -8.648 1.00 89.19 114 SER A N 1
ATOM 837 C CA . SER A 1 114 ? -4.098 -2.997 -10.009 1.00 89.19 114 SER A CA 1
ATOM 838 C C . SER A 1 114 ? -3.999 -4.526 -10.056 1.00 89.19 114 SER A C 1
ATOM 840 O O . SER A 1 114 ? -3.796 -5.103 -11.119 1.00 89.19 114 SER A O 1
ATOM 842 N N . ILE A 1 115 ? -4.139 -5.203 -8.911 1.00 89.00 115 ILE A N 1
ATOM 843 C CA . ILE A 1 115 ? -3.982 -6.662 -8.774 1.00 89.00 115 ILE A CA 1
ATOM 844 C C . ILE A 1 115 ? -4.927 -7.486 -9.669 1.00 89.00 115 ILE A C 1
ATOM 846 O O . ILE A 1 115 ? -4.645 -8.636 -9.982 1.00 89.00 115 ILE A O 1
ATOM 850 N N . SER A 1 116 ? -6.043 -6.902 -10.108 1.00 87.06 116 SER A N 1
ATOM 851 C CA . SER A 1 116 ? -6.994 -7.513 -11.047 1.00 87.06 116 SER A CA 1
ATOM 852 C C . SER A 1 116 ? -6.660 -7.283 -12.525 1.00 87.06 116 SER A C 1
ATOM 854 O O . SER A 1 116 ? -7.453 -7.665 -13.378 1.00 87.06 116 SER A O 1
ATOM 856 N N . GLY A 1 117 ? -5.536 -6.630 -12.836 1.00 84.56 117 GLY A N 1
ATOM 857 C CA . GLY A 1 117 ? -5.163 -6.187 -14.186 1.00 84.56 117 GLY A CA 1
ATOM 858 C C . GLY A 1 117 ? -5.586 -4.748 -14.509 1.00 84.56 117 GLY A C 1
ATOM 859 O O . GLY A 1 117 ? -5.008 -4.124 -15.391 1.00 84.56 117 GLY A O 1
ATOM 860 N N . GLU A 1 118 ? -6.527 -4.189 -13.750 1.00 85.69 118 GLU A N 1
ATOM 861 C CA . GLU A 1 118 ? -6.960 -2.790 -13.829 1.00 85.69 118 GLU A CA 1
ATOM 862 C C . GLU A 1 118 ? -6.957 -2.158 -12.435 1.00 85.69 118 GLU A C 1
ATOM 864 O O . GLU A 1 118 ? -7.230 -2.840 -11.441 1.00 85.69 118 GLU A O 1
ATOM 869 N N . SER A 1 119 ? -6.661 -0.857 -12.367 1.00 88.06 119 SER A N 1
ATOM 870 C CA . SER A 1 119 ? -6.649 -0.096 -11.114 1.00 88.06 119 SER A CA 1
ATOM 871 C C . SER A 1 119 ? -8.071 0.110 -10.598 1.00 88.06 119 SER A C 1
ATOM 873 O O . SER A 1 119 ? -8.888 0.754 -11.258 1.00 88.06 119 SER A O 1
ATOM 875 N N . ARG A 1 120 ? -8.368 -0.426 -9.410 1.00 93.00 120 ARG A N 1
ATOM 876 C CA . ARG A 1 120 ? -9.662 -0.247 -8.738 1.00 93.00 120 ARG A CA 1
ATOM 877 C C . ARG A 1 120 ? -9.519 -0.084 -7.231 1.00 93.00 120 ARG A C 1
ATOM 879 O O . ARG A 1 120 ? -8.507 -0.471 -6.643 1.00 93.00 120 ARG A O 1
ATOM 886 N N . ASP A 1 121 ? -10.563 0.476 -6.628 1.00 96.25 121 ASP A N 1
ATOM 887 C CA . ASP A 1 121 ? -10.676 0.662 -5.185 1.00 96.25 121 ASP A CA 1
ATOM 888 C C . ASP A 1 121 ? -11.420 -0.517 -4.554 1.00 96.25 121 ASP A C 1
ATOM 890 O O . ASP A 1 121 ? -12.521 -0.867 -4.975 1.00 96.25 121 ASP A O 1
ATOM 894 N N . TYR A 1 122 ? -10.829 -1.094 -3.514 1.00 98.00 122 TYR A N 1
ATOM 895 C CA . TYR A 1 122 ? -11.371 -2.205 -2.741 1.00 98.00 122 TYR A CA 1
ATOM 896 C C . TYR A 1 122 ? -11.706 -1.741 -1.334 1.00 98.00 122 TYR A C 1
ATOM 898 O O . TYR A 1 122 ? -10.898 -1.065 -0.691 1.00 98.00 122 TYR A O 1
ATOM 906 N N . THR A 1 123 ? -12.877 -2.109 -0.823 1.00 98.50 123 THR A N 1
ATOM 907 C CA . THR A 1 123 ? -13.278 -1.705 0.528 1.00 98.50 123 THR A CA 1
ATOM 908 C C . THR A 1 123 ? -12.420 -2.344 1.616 1.00 98.50 123 THR A C 1
ATOM 910 O O . THR A 1 123 ? -12.181 -3.556 1.634 1.00 98.50 123 THR A O 1
ATOM 913 N N . ILE A 1 124 ? -12.021 -1.517 2.578 1.00 98.56 124 ILE A N 1
ATOM 914 C CA . ILE A 1 124 ? -11.370 -1.940 3.814 1.00 98.56 124 ILE A CA 1
ATOM 915 C C . ILE A 1 124 ? -12.024 -1.272 5.028 1.00 98.56 124 ILE A C 1
ATOM 917 O O . ILE A 1 124 ? -12.809 -0.325 4.915 1.00 98.56 124 ILE A O 1
ATOM 921 N N . GLU A 1 125 ? -11.642 -1.736 6.208 1.00 98.56 125 GLU A N 1
ATOM 922 C CA . GLU A 1 125 ? -11.941 -1.113 7.488 1.00 98.56 125 GLU A CA 1
ATOM 923 C C . GLU A 1 125 ? -10.645 -0.791 8.238 1.00 98.56 125 GLU A C 1
ATOM 925 O O . GLU A 1 125 ? -9.774 -1.647 8.400 1.00 98.56 125 GLU A O 1
ATOM 930 N N . ILE A 1 126 ? -10.520 0.445 8.718 1.00 98.56 126 ILE A N 1
ATOM 931 C CA . ILE A 1 126 ? -9.469 0.867 9.642 1.00 98.56 126 ILE A CA 1
ATOM 932 C C . ILE A 1 126 ? -9.933 0.505 11.051 1.00 98.56 126 ILE A C 1
ATOM 934 O O . ILE A 1 126 ? -10.787 1.178 11.630 1.00 98.56 126 ILE A O 1
ATOM 938 N N . GLU A 1 127 ? -9.371 -0.566 11.605 1.00 98.38 127 GLU A N 1
ATOM 939 C CA . GLU A 1 127 ? -9.740 -1.086 12.922 1.00 98.38 127 GLU A CA 1
ATOM 940 C C . GLU A 1 127 ? -9.040 -0.328 14.064 1.00 98.38 127 GLU A C 1
ATOM 942 O O . GLU A 1 127 ? -9.577 -0.230 15.167 1.00 98.38 127 GLU A O 1
ATOM 947 N N . LYS A 1 128 ? -7.821 0.185 13.836 1.00 97.88 128 LYS A N 1
ATOM 948 C CA . LYS A 1 128 ? -7.045 0.917 14.850 1.00 97.88 128 LYS A CA 1
ATOM 949 C C . LYS A 1 128 ? -6.073 1.909 14.214 1.00 97.88 128 LYS A C 1
ATOM 951 O O . LYS A 1 128 ? -5.478 1.617 13.183 1.00 97.88 128 LYS A O 1
ATOM 956 N N . ILE A 1 129 ? -5.863 3.036 14.890 1.00 97.56 129 ILE A N 1
ATOM 957 C CA . ILE A 1 129 ? -4.880 4.068 14.541 1.00 97.56 129 ILE A CA 1
ATOM 958 C C . ILE A 1 129 ? -3.935 4.228 15.737 1.00 97.56 129 ILE A C 1
ATOM 960 O O . ILE A 1 129 ? -4.390 4.329 16.876 1.00 97.56 129 ILE A O 1
ATOM 964 N N . SER A 1 130 ? -2.628 4.188 15.496 1.00 94.44 130 SER A N 1
ATOM 965 C CA . SER A 1 130 ? -1.567 4.276 16.506 1.00 94.44 130 SER A CA 1
ATOM 966 C C . SER A 1 130 ? -0.451 5.192 15.994 1.00 94.44 130 SER A C 1
ATOM 968 O O . SER A 1 130 ? 0.564 4.723 15.491 1.00 94.44 130 SER A O 1
ATOM 970 N N . LEU A 1 131 ? -0.660 6.506 16.084 1.00 90.50 131 LEU A N 1
ATOM 971 C CA . LEU A 1 131 ? 0.311 7.511 15.631 1.00 90.50 131 LEU A CA 1
ATOM 972 C C . LEU A 1 131 ? 1.494 7.631 16.607 1.00 90.50 131 LEU A C 1
ATOM 974 O O . LEU A 1 131 ? 1.337 7.385 17.803 1.00 90.50 131 LEU A O 1
ATOM 978 N N . GLY A 1 132 ? 2.669 8.027 16.106 1.00 80.81 132 GLY A N 1
ATOM 979 C CA . GLY A 1 132 ? 3.858 8.298 16.931 1.00 80.81 132 GLY A CA 1
ATOM 980 C C . GLY A 1 132 ? 4.505 7.065 17.577 1.00 80.81 132 GLY A C 1
ATOM 981 O O . GLY A 1 132 ? 5.283 7.196 18.522 1.00 80.81 132 GLY A O 1
ATOM 982 N N . ILE A 1 133 ? 4.176 5.859 17.110 1.00 83.12 133 ILE A N 1
ATOM 983 C CA . ILE A 1 133 ? 4.825 4.627 17.567 1.00 83.12 133 ILE A CA 1
ATOM 984 C C . ILE A 1 133 ? 6.215 4.471 16.937 1.00 83.12 133 ILE A C 1
ATOM 986 O O . ILE A 1 133 ? 6.480 4.989 15.858 1.00 83.12 133 ILE A O 1
ATOM 990 N N . LYS A 1 134 ? 7.093 3.698 17.592 1.00 82.88 134 LYS A N 1
ATOM 991 C CA . LYS A 1 134 ? 8.463 3.434 17.110 1.00 82.88 134 LYS A CA 1
ATOM 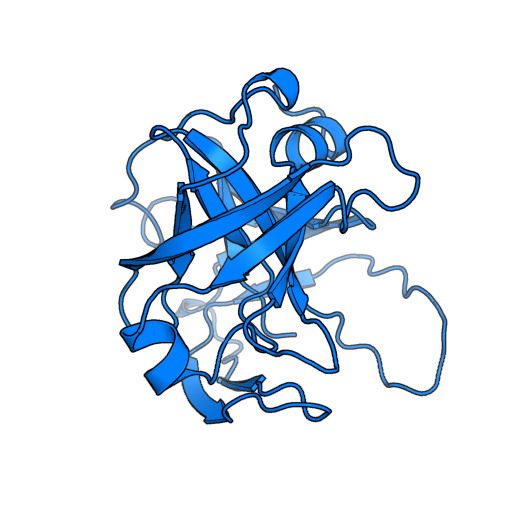992 C C . LYS A 1 134 ? 8.498 2.807 15.709 1.00 82.88 134 LYS A C 1
ATOM 994 O O . LYS A 1 134 ? 9.433 3.045 14.959 1.00 82.88 134 LYS A O 1
ATOM 999 N N . ASP A 1 135 ? 7.506 1.977 15.395 1.00 85.62 135 ASP A N 1
ATOM 1000 C CA . ASP A 1 135 ? 7.383 1.283 14.114 1.00 85.62 135 ASP A CA 1
ATOM 1001 C C . ASP A 1 135 ? 6.285 1.941 13.271 1.00 85.62 135 ASP A C 1
ATOM 1003 O O . ASP A 1 135 ? 5.115 1.555 13.339 1.00 85.62 135 ASP A O 1
ATOM 1007 N N . ALA A 1 136 ? 6.661 2.961 12.498 1.00 87.88 136 ALA A N 1
ATOM 1008 C CA . ALA A 1 136 ? 5.735 3.740 11.676 1.00 87.88 136 ALA A CA 1
ATOM 1009 C C . ALA A 1 136 ? 4.944 2.879 10.673 1.00 87.88 136 ALA A C 1
ATOM 1011 O O . ALA A 1 136 ? 3.809 3.213 10.329 1.00 87.88 136 ALA A O 1
ATOM 1012 N N . GLN A 1 137 ? 5.482 1.725 10.264 1.00 88.19 137 GLN A N 1
ATOM 1013 C CA . GLN A 1 137 ? 4.816 0.813 9.335 1.00 88.19 137 GLN A CA 1
ATOM 1014 C C . GLN A 1 137 ? 3.574 0.137 9.932 1.00 88.19 137 GLN A C 1
ATOM 1016 O O . GLN A 1 137 ? 2.793 -0.457 9.187 1.00 88.19 137 GLN A O 1
ATOM 1021 N N . LYS A 1 138 ? 3.375 0.227 11.255 1.00 93.06 138 LYS A N 1
ATOM 1022 C CA . LYS A 1 138 ? 2.225 -0.324 11.991 1.00 93.06 138 LYS A CA 1
ATOM 1023 C C . LYS A 1 138 ? 1.252 0.745 12.499 1.00 93.06 138 LYS A C 1
ATOM 1025 O O . LYS A 1 138 ? 0.447 0.459 13.389 1.00 93.06 138 LYS A O 1
ATOM 1030 N N . ALA A 1 139 ? 1.316 1.963 11.956 1.00 95.06 139 ALA A N 1
ATOM 1031 C CA . ALA A 1 139 ? 0.478 3.082 12.384 1.00 95.06 139 ALA A CA 1
ATOM 1032 C C . ALA A 1 139 ? -1.024 2.802 12.209 1.00 95.06 139 ALA A C 1
ATOM 1034 O O . ALA A 1 139 ? -1.834 3.179 13.057 1.00 95.06 139 ALA A O 1
ATOM 1035 N N . LEU A 1 140 ? -1.403 2.102 11.141 1.00 97.44 140 LEU A N 1
ATOM 1036 C CA . LEU A 1 140 ? -2.781 1.729 10.835 1.00 97.44 140 LEU A CA 1
ATOM 1037 C C . LEU A 1 140 ? -2.939 0.216 10.962 1.00 97.44 140 LEU A C 1
ATOM 1039 O O . LEU A 1 140 ? -2.147 -0.528 10.395 1.00 97.44 140 LEU A O 1
ATOM 1043 N N . ARG A 1 141 ? -3.971 -0.255 11.669 1.00 97.94 141 ARG A N 1
ATOM 1044 C CA . ARG A 1 141 ? -4.440 -1.645 11.579 1.00 97.94 141 ARG A CA 1
ATOM 1045 C C . ARG A 1 141 ? -5.652 -1.680 10.669 1.00 97.94 141 ARG A C 1
ATOM 1047 O O . ARG A 1 141 ? -6.643 -1.007 10.956 1.00 97.94 141 ARG A O 1
ATOM 1054 N N . ILE A 1 142 ? -5.574 -2.473 9.613 1.00 98.38 142 ILE A N 1
ATOM 1055 C CA . ILE A 1 142 ? -6.603 -2.542 8.580 1.00 98.38 142 ILE A CA 1
ATOM 1056 C C . ILE A 1 142 ? -7.141 -3.959 8.423 1.00 98.38 142 ILE A C 1
ATOM 1058 O O . ILE A 1 142 ? -6.456 -4.937 8.727 1.00 98.38 142 ILE A O 1
ATOM 1062 N N . LYS A 1 143 ? -8.364 -4.050 7.909 1.00 98.38 143 LYS A N 1
ATOM 1063 C CA . LYS A 1 143 ? -9.015 -5.292 7.514 1.00 98.38 143 LYS A CA 1
ATOM 1064 C C . LYS A 1 143 ? -9.614 -5.145 6.120 1.00 98.38 143 LYS A C 1
ATOM 1066 O O . LYS A 1 143 ? -10.394 -4.228 5.883 1.00 98.38 143 LYS A O 1
ATOM 1071 N N . ILE A 1 144 ? -9.290 -6.057 5.214 1.00 98.00 144 ILE A N 1
ATOM 1072 C CA . ILE A 1 144 ? -9.946 -6.166 3.914 1.00 98.00 144 ILE A CA 1
ATOM 1073 C C . ILE A 1 144 ? -11.382 -6.638 4.131 1.00 98.00 144 ILE A C 1
ATOM 1075 O O . ILE A 1 144 ? -11.620 -7.660 4.776 1.00 98.00 144 ILE A O 1
ATOM 1079 N N . THR A 1 145 ? -12.341 -5.884 3.603 1.00 98.12 145 THR A N 1
ATOM 1080 C CA . THR A 1 145 ? -13.773 -6.217 3.663 1.00 98.12 145 THR A CA 1
ATOM 1081 C C . THR A 1 145 ? -14.370 -6.459 2.282 1.00 98.12 145 THR A C 1
ATOM 1083 O O . THR A 1 145 ? -15.493 -6.947 2.181 1.00 98.12 145 THR A O 1
ATOM 1086 N N . ASP A 1 146 ? -13.611 -6.156 1.229 1.00 98.31 146 ASP A N 1
ATOM 1087 C CA . ASP A 1 146 ? -14.009 -6.357 -0.154 1.00 98.31 146 ASP A CA 1
ATOM 1088 C C . ASP A 1 146 ? -14.046 -7.848 -0.536 1.00 98.31 146 ASP A C 1
ATOM 1090 O O . ASP A 1 146 ? -13.014 -8.528 -0.459 1.00 98.31 146 ASP A O 1
ATOM 1094 N N . PRO A 1 147 ? -15.209 -8.380 -0.950 1.00 97.38 147 PRO A N 1
ATOM 1095 C CA . PRO A 1 147 ? -15.344 -9.795 -1.269 1.00 97.38 147 PRO A CA 1
ATOM 1096 C C . PRO A 1 147 ? -14.562 -10.192 -2.523 1.00 97.38 147 PRO A C 1
ATOM 1098 O O . PRO A 1 147 ? -14.061 -11.315 -2.575 1.00 97.38 147 PRO A O 1
ATOM 1101 N N . ASP A 1 148 ? -14.411 -9.297 -3.502 1.00 96.69 148 ASP A N 1
ATOM 1102 C CA . ASP A 1 148 ? -13.716 -9.607 -4.750 1.00 96.69 148 ASP A CA 1
ATOM 1103 C C . ASP A 1 148 ? -12.214 -9.703 -4.516 1.00 96.69 148 ASP A C 1
ATOM 1105 O O . ASP A 1 148 ? -11.566 -10.616 -5.032 1.00 96.69 148 ASP A O 1
ATOM 1109 N N . LEU A 1 149 ? -11.654 -8.798 -3.703 1.00 95.94 149 LEU A N 1
ATOM 1110 C CA . LEU A 1 149 ? -10.246 -8.890 -3.328 1.00 95.94 149 LEU A CA 1
ATOM 1111 C C . LEU A 1 149 ? -9.976 -10.167 -2.534 1.00 95.94 149 LEU A C 1
ATOM 1113 O O . LEU A 1 149 ? -9.061 -10.911 -2.870 1.00 95.94 149 LEU A O 1
ATOM 1117 N N . ILE A 1 150 ? -10.802 -10.467 -1.528 1.00 96.56 150 ILE A N 1
ATOM 1118 C CA . ILE A 1 150 ? -10.661 -11.694 -0.729 1.00 96.56 150 ILE A CA 1
ATOM 1119 C C . ILE A 1 150 ? -10.778 -12.934 -1.620 1.00 96.56 150 ILE A C 1
ATOM 1121 O O . ILE A 1 150 ? -9.992 -13.871 -1.480 1.00 96.56 150 ILE A O 1
ATOM 1125 N N . ALA A 1 151 ? -11.719 -12.952 -2.564 1.00 96.00 151 ALA A N 1
ATOM 1126 C CA . ALA A 1 151 ? -11.867 -14.060 -3.497 1.00 96.00 151 ALA A CA 1
ATOM 1127 C C . ALA A 1 151 ? -10.645 -14.208 -4.413 1.00 96.00 151 ALA A C 1
ATOM 1129 O O . ALA A 1 151 ? -10.242 -15.339 -4.696 1.00 96.00 151 ALA A O 1
ATOM 1130 N N . LEU A 1 152 ? -10.046 -13.101 -4.856 1.00 94.31 152 LEU A N 1
ATOM 1131 C CA . LEU A 1 152 ? -8.899 -13.092 -5.762 1.00 94.31 152 LEU A CA 1
ATOM 1132 C C . LEU A 1 152 ? -7.597 -13.501 -5.061 1.00 94.31 152 LEU A C 1
ATOM 1134 O O . LEU A 1 152 ? -6.875 -14.350 -5.576 1.00 94.31 152 LEU A O 1
ATOM 1138 N N . THR A 1 153 ? -7.315 -12.935 -3.887 1.00 94.56 153 THR A N 1
ATOM 1139 C CA . THR A 1 153 ? -5.997 -13.007 -3.235 1.00 94.56 153 THR A CA 1
ATOM 1140 C C . THR A 1 153 ? -6.012 -13.718 -1.885 1.00 94.56 153 THR A C 1
ATOM 1142 O O . THR A 1 153 ? -4.950 -14.015 -1.354 1.00 94.56 153 THR A O 1
ATOM 1145 N N . GLY A 1 154 ? -7.176 -13.981 -1.290 1.00 93.88 154 GLY A N 1
ATOM 1146 C CA . GLY A 1 154 ? -7.287 -14.445 0.100 1.00 93.88 154 GLY A CA 1
ATOM 1147 C C . GLY A 1 154 ? -7.094 -13.342 1.151 1.00 93.88 154 GLY A C 1
ATOM 1148 O O . GLY A 1 154 ? -7.160 -13.629 2.343 1.00 93.88 154 GLY A O 1
ATOM 1149 N N . GLY A 1 155 ? -6.885 -12.086 0.733 1.00 94.38 155 GLY A N 1
ATOM 1150 C CA . GLY A 1 155 ? -6.623 -10.941 1.608 1.00 94.38 155 GLY A CA 1
ATOM 1151 C C . GLY A 1 155 ? -5.395 -10.136 1.172 1.00 94.38 155 GLY A C 1
ATOM 1152 O O . GLY A 1 155 ? -5.159 -9.912 -0.013 1.00 94.38 155 GLY A O 1
ATOM 1153 N N . ILE A 1 156 ? -4.606 -9.672 2.130 1.00 94.25 156 ILE A N 1
ATOM 1154 C CA . ILE A 1 156 ? -3.333 -9.000 1.894 1.00 94.25 156 ILE A CA 1
ATOM 1155 C C . ILE A 1 156 ? -2.283 -10.071 1.576 1.00 94.25 156 ILE A C 1
ATOM 1157 O O . ILE A 1 156 ? -2.106 -11.029 2.323 1.00 94.25 156 ILE A O 1
ATOM 1161 N N . ILE A 1 157 ? -1.586 -9.906 0.458 1.00 91.56 157 ILE A N 1
ATOM 1162 C CA . ILE A 1 157 ? -0.531 -10.804 -0.017 1.00 91.56 157 ILE A CA 1
ATOM 1163 C C . ILE A 1 157 ? 0.737 -10.008 -0.308 1.00 91.56 157 ILE A C 1
ATOM 1165 O O . ILE A 1 157 ? 0.698 -8.781 -0.455 1.00 91.56 157 ILE A O 1
ATOM 1169 N N . GLN A 1 158 ? 1.863 -10.701 -0.428 1.00 86.88 158 GLN A N 1
ATOM 1170 C CA . GLN A 1 158 ? 3.103 -10.089 -0.887 1.00 86.88 158 GLN A CA 1
ATOM 1171 C C . GLN A 1 158 ? 2.901 -9.520 -2.296 1.00 86.88 158 GLN A C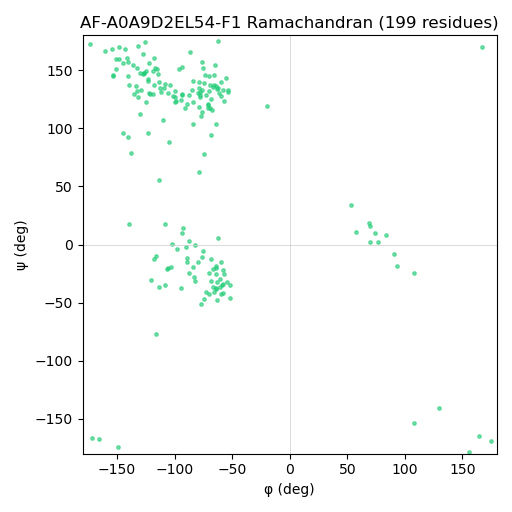 1
ATOM 1173 O O . GLN A 1 158 ? 2.403 -10.207 -3.182 1.00 86.88 158 GLN A O 1
ATOM 1178 N N . GLY A 1 159 ? 3.241 -8.245 -2.483 1.00 84.31 159 GLY A N 1
ATOM 1179 C CA . GLY A 1 159 ? 2.964 -7.481 -3.705 1.00 84.31 159 GLY A CA 1
ATOM 1180 C C . GLY A 1 159 ? 1.871 -6.422 -3.534 1.00 84.31 159 GLY A C 1
ATOM 1181 O O . GLY A 1 159 ? 1.919 -5.406 -4.218 1.00 84.31 159 GLY A O 1
ATOM 1182 N N . LEU A 1 160 ? 0.954 -6.582 -2.567 1.00 90.25 160 LEU A N 1
ATOM 1183 C CA . LEU A 1 160 ? -0.008 -5.525 -2.209 1.00 90.25 160 LEU A CA 1
ATOM 1184 C C . LEU A 1 160 ? 0.592 -4.443 -1.305 1.00 90.25 160 LEU A C 1
ATOM 1186 O O . LEU A 1 160 ? -0.006 -3.376 -1.166 1.00 90.25 160 LEU A O 1
ATOM 1190 N N . SER A 1 161 ? 1.754 -4.681 -0.696 1.00 89.12 161 SER A N 1
ATOM 1191 C CA . SER A 1 161 ? 2.501 -3.637 0.009 1.00 89.12 161 SER A CA 1
ATOM 1192 C C . SER A 1 161 ? 2.727 -2.441 -0.919 1.00 89.12 161 SER A C 1
ATOM 1194 O O . SER A 1 161 ? 3.087 -2.618 -2.081 1.00 89.12 161 SER A O 1
ATOM 1196 N N . GLY A 1 162 ? 2.466 -1.238 -0.414 1.00 92.12 162 GLY A N 1
ATOM 1197 C CA . GLY A 1 162 ? 2.460 0.003 -1.190 1.00 92.12 162 GLY A CA 1
ATOM 1198 C C . GLY A 1 162 ? 1.106 0.367 -1.785 1.00 92.12 162 GLY A C 1
ATOM 1199 O O . GLY A 1 162 ? 0.955 1.476 -2.278 1.00 92.12 162 GLY A O 1
ATOM 1200 N N . SER A 1 163 ? 0.096 -0.509 -1.704 1.00 95.31 163 SER A N 1
ATOM 1201 C CA . SER A 1 163 ? -1.259 -0.159 -2.151 1.00 95.31 163 SER A CA 1
ATOM 1202 C C . SER A 1 163 ? -1.748 1.087 -1.400 1.00 95.31 163 SER A C 1
ATOM 1204 O O . SER A 1 163 ? -1.763 1.063 -0.160 1.00 95.31 163 SER A O 1
ATOM 1206 N N . PRO A 1 164 ? -2.147 2.161 -2.106 1.00 96.44 164 PRO A N 1
ATOM 1207 C CA . PRO A 1 164 ? -2.596 3.399 -1.481 1.00 96.44 164 PRO A CA 1
ATOM 1208 C C . PRO A 1 164 ? -3.854 3.169 -0.658 1.00 96.44 164 PRO A C 1
ATOM 1210 O O . PRO A 1 164 ? -4.799 2.545 -1.137 1.00 96.44 164 PRO A O 1
ATOM 1213 N N . ILE A 1 165 ? -3.883 3.699 0.561 1.00 98.25 165 ILE A N 1
ATOM 1214 C CA . ILE A 1 165 ? -5.051 3.689 1.437 1.00 98.25 165 ILE A CA 1
ATOM 1215 C C . ILE A 1 165 ? -5.738 5.048 1.331 1.00 98.25 165 ILE A C 1
ATOM 1217 O O . ILE A 1 165 ? -5.130 6.087 1.596 1.00 98.25 165 ILE A O 1
ATOM 1221 N N . ILE A 1 166 ? -7.019 5.036 0.974 1.00 98.19 166 ILE A N 1
ATOM 1222 C CA . ILE A 1 166 ? -7.815 6.226 0.681 1.00 98.19 166 ILE A CA 1
ATOM 1223 C C . ILE A 1 166 ? -8.987 6.303 1.661 1.00 98.19 166 ILE A C 1
ATOM 1225 O O . ILE A 1 166 ? -9.755 5.351 1.816 1.00 98.19 166 ILE A O 1
ATOM 1229 N N . GLN A 1 167 ? -9.167 7.458 2.299 1.00 98.31 167 GLN A N 1
ATOM 1230 C CA . GLN A 1 167 ? -10.335 7.749 3.131 1.00 98.31 167 GLN A CA 1
ATOM 1231 C C . GLN A 1 167 ? -10.782 9.191 2.892 1.00 98.31 167 GLN A C 1
ATOM 1233 O O . GLN A 1 167 ? -9.960 10.096 2.803 1.00 98.31 167 GLN A O 1
ATOM 1238 N N . ASN A 1 168 ? -12.095 9.408 2.773 1.00 96.12 168 ASN A N 1
ATOM 1239 C CA . ASN A 1 168 ? -12.684 10.733 2.530 1.00 96.12 168 ASN A CA 1
ATOM 1240 C C . ASN A 1 168 ? -12.095 11.462 1.304 1.00 96.12 168 ASN A C 1
ATOM 1242 O O . ASN A 1 168 ? -11.958 12.681 1.312 1.00 96.12 168 ASN A O 1
ATOM 1246 N N . GLY A 1 169 ? -11.730 10.710 0.260 1.00 95.44 169 GLY A N 1
ATOM 1247 C CA . GLY A 1 169 ? -11.152 11.262 -0.968 1.00 95.44 169 GLY A CA 1
ATOM 1248 C C . GLY A 1 169 ? -9.699 11.727 -0.846 1.00 95.44 169 GLY A C 1
ATOM 1249 O O . GLY A 1 169 ? -9.209 12.353 -1.778 1.00 95.44 169 GLY A O 1
ATOM 1250 N N . LYS A 1 170 ? -9.017 11.426 0.267 1.00 97.31 170 LYS A N 1
ATOM 1251 C CA . LYS A 1 170 ? -7.609 11.764 0.501 1.00 97.31 170 LYS A CA 1
ATOM 1252 C C . LYS A 1 170 ? -6.747 10.515 0.654 1.00 97.31 170 LYS A C 1
ATOM 1254 O O . LYS A 1 170 ? -7.228 9.481 1.131 1.00 97.31 170 LYS A O 1
ATOM 1259 N N . LEU A 1 171 ? -5.470 10.637 0.302 1.00 97.44 171 LEU A N 1
ATOM 1260 C CA . LEU A 1 171 ? -4.459 9.619 0.550 1.00 97.44 171 LEU A CA 1
ATOM 1261 C C . LEU A 1 171 ? -4.079 9.670 2.030 1.00 97.44 171 LEU A C 1
ATOM 1263 O O . LEU A 1 171 ? -3.515 10.655 2.498 1.00 97.44 171 LEU A O 1
ATOM 1267 N N . ILE A 1 172 ? -4.389 8.611 2.773 1.00 98.00 172 ILE A N 1
ATOM 1268 C CA . ILE A 1 172 ? -4.097 8.551 4.211 1.00 98.00 172 ILE A CA 1
ATOM 1269 C C . ILE A 1 172 ? -2.881 7.686 4.533 1.00 98.00 172 ILE A C 1
ATOM 1271 O O . ILE A 1 172 ? -2.318 7.798 5.620 1.00 98.00 172 ILE A O 1
ATOM 1275 N N . GLY A 1 173 ? -2.477 6.800 3.623 1.00 96.94 173 GLY A N 1
ATOM 1276 C CA . GLY A 1 173 ? -1.434 5.830 3.916 1.00 96.94 173 GLY A CA 1
ATOM 1277 C C . GLY A 1 173 ? -1.175 4.823 2.818 1.00 96.94 173 GLY A C 1
ATOM 1278 O O . GLY A 1 173 ? -1.686 4.941 1.708 1.00 96.94 173 GLY A O 1
ATOM 1279 N N . ALA A 1 174 ? -0.396 3.809 3.166 1.00 97.06 174 ALA A N 1
ATOM 1280 C CA . ALA A 1 174 ? -0.064 2.696 2.294 1.00 97.06 174 ALA A CA 1
ATOM 1281 C C . ALA A 1 174 ? -0.065 1.383 3.075 1.00 97.06 174 ALA A C 1
ATOM 1283 O O . ALA A 1 174 ? 0.323 1.350 4.246 1.00 97.06 174 ALA A O 1
ATOM 1284 N N . VAL A 1 175 ? -0.485 0.294 2.430 1.00 96.12 175 VAL A N 1
ATOM 1285 C CA . VAL A 1 175 ? -0.425 -1.056 3.011 1.00 96.12 175 VAL A CA 1
ATOM 1286 C C . VAL A 1 175 ? 1.034 -1.473 3.203 1.00 96.12 175 VAL A C 1
ATOM 1288 O O . VAL A 1 175 ? 1.855 -1.274 2.312 1.00 96.12 175 VAL A O 1
ATOM 1291 N N . THR A 1 176 ? 1.366 -2.084 4.339 1.00 92.50 176 THR A N 1
ATOM 1292 C CA . THR A 1 176 ? 2.732 -2.545 4.638 1.00 92.50 176 THR A CA 1
ATOM 1293 C C . THR A 1 176 ? 2.779 -4.067 4.776 1.00 92.50 176 THR A C 1
ATOM 1295 O O . THR A 1 176 ? 3.180 -4.753 3.837 1.00 92.50 176 THR A O 1
ATOM 1298 N N . HIS A 1 177 ? 2.329 -4.600 5.912 1.00 87.50 177 HIS A N 1
ATOM 1299 C CA . HIS A 1 177 ? 2.476 -6.003 6.307 1.00 87.50 177 HIS A CA 1
ATOM 1300 C C . HIS A 1 177 ? 1.123 -6.688 6.482 1.00 87.50 177 HIS A C 1
ATOM 1302 O O . HIS A 1 177 ? 0.158 -6.070 6.926 1.00 87.50 177 HIS A O 1
ATOM 1308 N N . VAL A 1 178 ? 1.078 -7.990 6.219 1.00 92.00 178 VAL A N 1
ATOM 1309 C CA . VAL A 1 178 ? -0.066 -8.862 6.517 1.00 92.00 178 VAL A CA 1
ATOM 1310 C C . VAL A 1 178 ? 0.096 -9.530 7.886 1.00 92.00 178 VAL A C 1
ATOM 1312 O O . VAL A 1 178 ? 1.213 -9.733 8.364 1.00 92.00 178 VAL A O 1
ATOM 1315 N N . PHE A 1 179 ? -1.012 -9.878 8.540 1.00 90.69 179 PHE A N 1
ATOM 1316 C CA . PHE A 1 179 ? -0.987 -10.696 9.751 1.00 90.69 179 PHE A CA 1
ATOM 1317 C C . PHE A 1 179 ? -0.784 -12.163 9.377 1.00 90.69 179 PHE A C 1
ATOM 1319 O O . PHE A 1 179 ? -1.516 -12.706 8.556 1.00 90.69 179 PHE A O 1
ATOM 1326 N N . VAL A 1 180 ? 0.164 -12.833 10.036 1.00 86.00 180 VAL A N 1
ATOM 1327 C CA . VAL A 1 180 ? 0.489 -14.241 9.748 1.00 86.00 180 VAL A CA 1
ATOM 1328 C C . VAL A 1 180 ? -0.734 -15.149 9.905 1.00 86.00 180 VAL A C 1
ATOM 1330 O O . VAL A 1 180 ? -0.966 -16.010 9.066 1.00 86.00 180 VAL A O 1
ATOM 1333 N N . ASP A 1 181 ? -1.548 -14.947 10.941 1.00 90.56 181 ASP A N 1
ATOM 1334 C CA . ASP A 1 181 ? -2.687 -15.827 11.234 1.00 90.56 181 ASP A CA 1
ATOM 1335 C C . ASP A 1 181 ? -4.001 -15.417 10.546 1.00 90.56 181 ASP A C 1
ATOM 1337 O O . ASP A 1 181 ? -4.956 -16.192 10.543 1.00 90.56 181 ASP A O 1
ATOM 1341 N N . ASP A 1 182 ? -4.070 -14.220 9.959 1.00 93.88 182 ASP A N 1
ATOM 1342 C CA . ASP A 1 182 ? -5.279 -13.699 9.317 1.00 93.88 182 ASP A CA 1
ATOM 1343 C C . ASP A 1 182 ? -4.902 -12.854 8.093 1.00 93.88 182 ASP A C 1
ATOM 1345 O O . ASP A 1 182 ? -4.630 -11.659 8.237 1.00 93.88 182 ASP A O 1
ATOM 1349 N N . PRO A 1 183 ? -4.919 -13.430 6.877 1.00 93.12 183 PRO A N 1
ATOM 1350 C CA . PRO A 1 183 ? -4.519 -12.708 5.675 1.00 93.12 183 PRO A CA 1
ATOM 1351 C C . PRO A 1 183 ? -5.451 -11.535 5.365 1.00 93.12 183 PRO A C 1
ATOM 1353 O O . PRO A 1 183 ? -5.069 -10.625 4.641 1.00 93.12 183 PRO A O 1
ATOM 1356 N N . THR A 1 184 ? -6.666 -11.494 5.921 1.00 96.06 184 THR A N 1
ATOM 1357 C CA . THR A 1 184 ? -7.574 -10.360 5.709 1.00 96.06 184 THR A CA 1
ATOM 1358 C C . THR A 1 184 ? -7.179 -9.136 6.522 1.00 96.06 184 THR A C 1
ATOM 1360 O O . THR A 1 184 ? -7.713 -8.058 6.278 1.00 96.06 184 THR A O 1
ATOM 1363 N N . ARG A 1 185 ? -6.243 -9.262 7.469 1.00 97.12 185 ARG A N 1
ATOM 1364 C CA . ARG A 1 185 ? -5.778 -8.167 8.316 1.00 97.12 185 ARG A CA 1
ATOM 1365 C C . ARG A 1 185 ? -4.323 -7.837 8.072 1.00 97.12 185 ARG A C 1
ATOM 1367 O O . ARG A 1 185 ? -3.502 -8.683 7.732 1.00 97.12 185 ARG A O 1
ATOM 1374 N N . GLY A 1 186 ? -4.001 -6.575 8.296 1.00 95.62 186 GLY A N 1
ATOM 1375 C CA . GLY A 1 186 ? -2.652 -6.089 8.110 1.00 95.62 186 GLY A CA 1
ATOM 1376 C C . GLY A 1 186 ? -2.417 -4.739 8.742 1.00 95.62 186 GLY A C 1
ATOM 1377 O O . GLY A 1 186 ? -3.214 -4.226 9.537 1.00 95.62 186 GLY A O 1
ATOM 1378 N N . TYR A 1 187 ? -1.286 -4.181 8.355 1.00 96.00 187 TYR A N 1
ATOM 1379 C CA . TYR A 1 187 ? -0.793 -2.903 8.801 1.00 96.00 187 TYR A CA 1
ATOM 1380 C C . TYR A 1 187 ? -0.660 -1.921 7.638 1.00 96.00 187 TYR A C 1
ATOM 1382 O O . TYR A 1 187 ? -0.581 -2.313 6.470 1.00 96.00 187 TYR A O 1
ATOM 1390 N N . GLY A 1 188 ? -0.611 -0.639 7.978 1.00 95.69 188 GLY A N 1
ATOM 1391 C CA . GLY A 1 188 ? -0.261 0.427 7.057 1.00 95.69 188 GLY A CA 1
ATOM 1392 C C . GLY A 1 188 ? 0.517 1.547 7.738 1.00 95.69 188 GLY A C 1
ATOM 1393 O O . GLY A 1 188 ? 0.417 1.744 8.952 1.00 95.69 188 GLY A O 1
ATOM 1394 N N . ILE A 1 189 ? 1.278 2.277 6.928 1.00 95.38 189 ILE A N 1
ATOM 1395 C CA . ILE A 1 189 ? 1.968 3.516 7.300 1.00 95.38 189 ILE A CA 1
ATOM 1396 C C . ILE A 1 189 ? 1.113 4.721 6.897 1.00 95.38 189 ILE A C 1
ATOM 1398 O O . ILE A 1 189 ? 0.355 4.635 5.930 1.00 95.38 189 ILE A O 1
ATOM 1402 N N . CYS A 1 190 ? 1.225 5.836 7.621 1.00 96.62 190 CYS A N 1
ATOM 1403 C CA . CYS A 1 190 ? 0.577 7.091 7.242 1.00 96.62 190 CYS A CA 1
ATOM 1404 C C . CYS A 1 190 ? 1.307 7.749 6.064 1.00 96.62 190 CYS A C 1
ATOM 1406 O O . CYS A 1 190 ? 2.535 7.797 6.044 1.00 96.62 190 CYS A O 1
ATOM 1408 N N . ALA A 1 191 ? 0.555 8.306 5.115 1.00 95.56 191 ALA A N 1
ATOM 1409 C CA . ALA A 1 191 ? 1.132 8.979 3.953 1.00 95.56 191 ALA A CA 1
ATOM 1410 C C . ALA A 1 191 ? 1.877 10.257 4.362 1.00 95.56 191 ALA A C 1
ATOM 1412 O O . ALA A 1 191 ? 2.957 10.509 3.844 1.00 95.56 191 ALA A O 1
ATOM 1413 N N . GLU A 1 192 ? 1.368 10.985 5.362 1.00 94.88 192 GLU A N 1
ATOM 1414 C CA . GLU A 1 192 ? 2.068 12.112 5.994 1.00 94.88 192 GLU A CA 1
ATOM 1415 C C . GLU A 1 192 ? 3.486 11.720 6.440 1.00 94.88 192 GLU A C 1
ATOM 1417 O O . GLU A 1 192 ? 4.443 12.403 6.105 1.00 94.88 192 GLU A O 1
ATOM 1422 N N . THR A 1 193 ? 3.649 10.567 7.099 1.00 93.00 193 THR A N 1
ATOM 1423 C CA . THR A 1 193 ? 4.971 10.083 7.531 1.00 93.00 193 THR A CA 1
ATOM 1424 C C . THR A 1 193 ? 5.895 9.777 6.354 1.00 93.00 193 THR A C 1
ATOM 1426 O O . THR A 1 193 ? 7.089 10.041 6.434 1.00 93.00 193 THR A O 1
ATOM 1429 N N . MET A 1 194 ? 5.364 9.227 5.257 1.00 92.62 194 MET A N 1
ATOM 1430 C CA . MET A 1 194 ? 6.159 8.965 4.051 1.00 92.62 194 MET A CA 1
ATOM 1431 C C . MET A 1 194 ? 6.646 10.268 3.405 1.00 92.62 194 MET A C 1
ATOM 1433 O O . MET A 1 194 ? 7.792 10.350 2.983 1.00 92.62 194 MET A O 1
ATOM 1437 N N . VAL A 1 195 ? 5.780 11.276 3.359 1.00 91.25 195 VAL A N 1
ATOM 1438 C CA . VAL A 1 195 ? 6.042 12.595 2.773 1.00 91.25 195 VAL A CA 1
ATOM 1439 C C . VAL A 1 195 ? 7.046 13.392 3.622 1.00 91.25 195 VAL A C 1
ATOM 1441 O O . VAL A 1 195 ? 8.004 13.958 3.095 1.00 91.25 195 VAL A O 1
ATOM 1444 N N . GLU A 1 196 ? 6.906 13.351 4.950 1.00 90.00 196 GLU A N 1
ATOM 1445 C CA . GLU A 1 196 ? 7.843 13.985 5.886 1.00 90.00 196 GLU A CA 1
ATOM 1446 C C . GLU A 1 196 ? 9.256 13.383 5.824 1.00 90.00 196 GLU A C 1
ATOM 1448 O O . GLU A 1 196 ? 10.231 14.115 5.994 1.00 90.00 196 GLU A O 1
ATOM 1453 N N . GLU A 1 197 ? 9.385 12.083 5.530 1.00 85.25 197 GLU A N 1
ATOM 1454 C CA . GLU A 1 197 ? 10.677 11.392 5.393 1.00 85.25 197 GLU A CA 1
ATOM 1455 C C . GLU A 1 197 ? 11.561 12.010 4.295 1.00 85.25 197 GLU A C 1
ATOM 1457 O O . GLU A 1 197 ? 12.784 12.063 4.429 1.00 85.25 197 GLU A O 1
ATOM 1462 N N . VAL A 1 198 ? 10.944 12.495 3.214 1.00 81.19 198 VAL A N 1
ATOM 1463 C CA . VAL A 1 198 ? 11.637 13.089 2.059 1.00 81.19 198 VAL A CA 1
ATOM 1464 C C . VAL A 1 198 ? 11.598 14.618 2.043 1.00 81.19 198 VAL A C 1
ATOM 1466 O O . VAL A 1 198 ? 12.187 15.238 1.159 1.00 81.19 198 VAL A O 1
ATOM 1469 N N . GLY A 1 199 ? 10.970 15.241 3.045 1.00 74.12 199 GLY A N 1
ATOM 1470 C CA . GLY A 1 199 ? 10.863 16.698 3.154 1.00 74.12 199 GLY A CA 1
ATOM 1471 C C . GLY A 1 199 ? 9.957 17.339 2.097 1.00 74.12 199 GLY A C 1
ATOM 1472 O O . GLY A 1 199 ? 10.061 18.542 1.858 1.00 74.12 199 GLY A O 1
ATOM 1473 N N . GLU A 1 200 ? 9.086 16.552 1.469 1.00 60.16 200 GLU A N 1
ATOM 1474 C CA . GLU A 1 200 ? 8.047 17.038 0.562 1.00 60.16 200 GLU A CA 1
ATOM 1475 C C . GLU A 1 200 ? 6.895 17.589 1.432 1.00 60.16 200 GLU A C 1
ATOM 1477 O O . GLU A 1 200 ? 6.547 16.991 2.445 1.00 60.16 200 GLU A O 1
ATOM 1482 N N . ARG A 1 201 ? 6.338 18.766 1.135 1.00 47.84 201 ARG A N 1
ATOM 1483 C CA . ARG A 1 201 ? 5.121 19.303 1.776 1.00 47.84 201 ARG A CA 1
ATOM 1484 C C . ARG A 1 201 ? 4.361 20.165 0.789 1.00 47.84 201 ARG A C 1
ATOM 1486 O O . ARG A 1 201 ? 5.032 20.945 0.078 1.00 47.84 201 ARG A O 1
#

Sequence (201 aa):
GIGTVTYITEDGSFAALGHGISDCDLGVQMDISGGSVYQTDITSITKGKAKDPGEVIGTIDYVPEKYLGNIRINTACGIFGVMENQQQTFQNGHLMEVADASSIKTGKAFIRSSISGESRDYTIEIEKISLGIKDAQKALRIKITDPDLIALTGGIIQGLSGSPIIQNGKLIGAVTHVFVDDPTRGYGICAETMVEEVGER

Foldseek 3Di:
DFWDWQDADPQQKTWIAADDPDDPPDPDPDPDQKDWDFDWDFPAWAADAAQRFIATDTDGDPDPVRTFFMFHDQDLQTTIGGGPPVPPDDVPDDDAAADDLVPDDFAWWWWWDCLVVRTDTFIKTFHDAAPPDPRQQARTKMFGPGPVCCVRHVAAHRNQFSGFIGDPRHGFWTFHAADNRHRRIGGTGGPVVVCVVVPHD

InterPro domains:
  IPR008763 Peptidase S55, SpoIVB [PF05580] (1-195)
  IPR008763 Peptidase S55, SpoIVB [PS51494] (1-201)
  IPR009003 Peptidase S1, PA clan [SSF50494] (142-194)

Solvent-accessible surface area (backbone atoms only — not comparable to full-atom values): 10982 Å² total; per-residue (Å²): 102,62,48,22,72,43,49,69,49,97,89,24,39,35,38,27,27,52,58,73,83,63,71,93,83,68,95,64,88,76,85,69,91,58,49,70,43,57,56,66,48,78,75,49,68,49,54,14,39,64,76,42,80,12,35,62,40,61,49,74,60,97,42,82,90,33,53,39,29,40,40,73,46,76,54,93,77,31,37,30,30,42,43,75,52,58,82,74,80,58,74,87,63,79,91,63,52,72,33,58,75,88,73,66,68,73,37,80,34,28,36,41,45,49,88,83,79,51,79,45,76,39,46,25,32,31,79,41,78,43,80,93,49,95,57,52,48,57,19,29,33,36,33,61,67,29,66,67,54,35,72,65,27,37,30,46,28,50,42,48,17,6,25,28,26,36,44,96,80,20,36,43,21,24,34,52,47,57,36,59,76,39,14,38,28,31,24,14,25,44,34,46,61,46,35,56,74,73,70,56,130

Radius of gyration: 15.92 Å; Cα contacts (8 Å, |Δi|>4): 475; chains: 1; bounding box: 38×38×40 Å

Mean predicted aligned error: 6.19 Å

Organism: NCBI:txid2838457

Secondary structure (DSSP, 8-state):
--EEEEEE-TTSEEEEEE-----TT---------EEEE-EEEEEEEPPBTTB--EEEEEE---GGGEEEEEEEEETTEEEEEES-HHHHSTTPPP-PBPPGGG--SEEEEEEE-TTSS-EEEEEEEEEE-TT-S-GGGSEEEEE--HHHHHHHSSS-BT-TTPEEEETTEEEEEEEEEETTEEEEEEEEEHHHHHHHHT--

Nearest PDB structures (foldseek):
  4ic5-assembly4_C  TM=6.300E-01  e=2.397E-02  Arabidopsis thaliana
  4niy-assembly3_C  TM=5.813E-01  e=2.910E-01  Bos taurus
  4x2w-assembly2_B  TM=4.974E-01  e=1.289E-01  Murine norovirus 1
  3tgj-assembly1_E  TM=5.217E-01  e=3.072E-01  Rattus norvegicus
  7ane-assembly1_aa  TM=4.171E-01  e=2.551E+00  Leishmania major

pLDDT: mean 85.59, std 14.89, range [32.41, 98.62]